Protein AF-A0AAX3SXX1-F1 (afdb_monomer)

Radius of gyration: 30.29 Å; Cα contacts (8 Å, |Δi|>4): 623; chains: 1; bounding box: 73×43×132 Å

Nearest PDB structures (foldseek):
  8ekl-assembly1_G  TM=8.517E-01  e=5.344E-23  Clostridioides difficile R20291
  8ekk-assembly1_G  TM=8.292E-01  e=5.055E-23  Clostridioides difficile R20291
  7vnn-assembly1_D  TM=7.933E-01  e=1.194E-23  Clostridioides difficile
  7vnj-assembly1_A  TM=8.139E-01  e=7.053E-23  Clostridioides difficile
  6uwr-assembly1_A  TM=7.530E-01  e=1.862E-23  Clostridioides difficile

Structure (mmCIF, N/CA/C/O backbone):
data_AF-A0AAX3SXX1-F1
#
_entry.id   AF-A0AAX3SXX1-F1
#
loop_
_atom_site.group_PDB
_atom_site.id
_atom_site.type_symbol
_atom_site.label_atom_id
_atom_site.label_alt_id
_atom_site.label_comp_id
_atom_site.label_asym_id
_atom_site.label_entity_id
_atom_site.label_seq_id
_atom_site.pdbx_PDB_ins_code
_atom_site.Cartn_x
_atom_site.Cartn_y
_atom_site.Cartn_z
_atom_site.occupancy
_atom_site.B_iso_or_equiv
_atom_site.auth_seq_id
_atom_site.auth_comp_id
_atom_site.auth_asym_id
_atom_site.auth_atom_id
_atom_site.pdbx_PDB_model_num
ATOM 1 N N . MET A 1 1 ? 33.563 20.826 -82.756 1.00 42.47 1 MET A N 1
ATOM 2 C CA . MET A 1 1 ? 34.102 20.352 -81.467 1.00 42.47 1 MET A CA 1
ATOM 3 C C . MET A 1 1 ? 33.404 21.171 -80.395 1.00 42.47 1 MET A C 1
ATOM 5 O O . MET A 1 1 ? 33.895 22.219 -80.030 1.00 42.47 1 MET A O 1
ATOM 9 N N . GLU A 1 2 ? 32.207 20.763 -79.986 1.00 36.72 2 GLU A N 1
ATOM 10 C CA . GLU A 1 2 ? 31.463 21.403 -78.895 1.00 36.72 2 GLU A CA 1
ATOM 11 C C . GLU A 1 2 ? 30.544 20.326 -78.320 1.00 36.72 2 GLU A C 1
ATOM 13 O O . GLU A 1 2 ? 29.788 19.683 -79.048 1.00 36.72 2 GLU A O 1
ATOM 18 N N . LYS A 1 3 ? 30.764 20.001 -77.045 1.00 37.31 3 LYS A N 1
ATOM 19 C CA . LYS A 1 3 ? 30.126 18.890 -76.340 1.00 37.31 3 LYS A CA 1
ATOM 20 C C . LYS A 1 3 ? 28.789 19.352 -75.766 1.00 37.31 3 LYS A C 1
ATOM 22 O O . LYS A 1 3 ? 28.730 20.374 -75.093 1.00 37.31 3 LYS A O 1
ATOM 27 N N . ASN A 1 4 ? 27.766 18.530 -75.991 1.00 35.72 4 ASN A N 1
ATOM 28 C CA . ASN A 1 4 ? 26.483 18.542 -75.296 1.00 35.72 4 ASN A CA 1
ATOM 29 C C . ASN A 1 4 ? 26.675 18.526 -73.773 1.00 35.72 4 ASN A C 1
ATOM 31 O O . ASN A 1 4 ? 27.286 17.596 -73.243 1.00 35.72 4 ASN A O 1
ATOM 35 N N . THR A 1 5 ? 26.077 19.495 -73.082 1.00 37.78 5 THR A N 1
ATOM 36 C CA . THR A 1 5 ? 25.858 19.439 -71.633 1.00 37.78 5 THR A CA 1
ATOM 37 C C . THR A 1 5 ? 24.394 19.099 -71.394 1.00 37.78 5 THR A C 1
ATOM 39 O O . THR A 1 5 ? 23.504 19.934 -71.528 1.00 37.78 5 THR A O 1
ATOM 42 N N . GLU A 1 6 ? 24.152 17.831 -71.087 1.00 36.00 6 GLU A N 1
ATOM 43 C CA . GLU A 1 6 ? 22.859 17.290 -70.692 1.00 36.00 6 GLU A CA 1
ATOM 44 C C . GLU A 1 6 ? 22.601 17.667 -69.223 1.00 36.00 6 GLU A C 1
ATOM 46 O O . GLU A 1 6 ? 23.335 17.258 -68.320 1.00 36.00 6 GLU A O 1
ATOM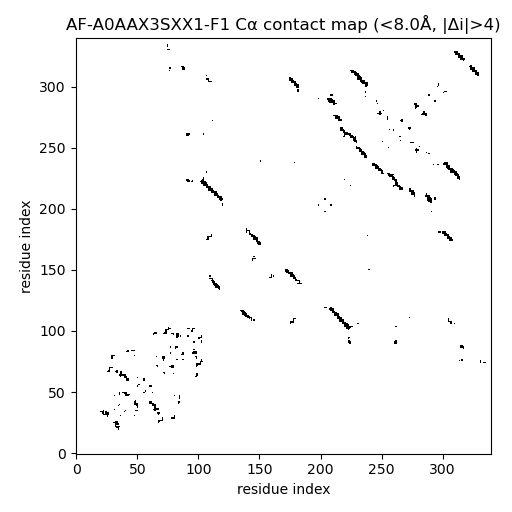 51 N N . ILE A 1 7 ? 21.582 18.493 -68.976 1.00 39.66 7 ILE A N 1
ATOM 52 C CA . ILE A 1 7 ? 21.145 18.864 -67.626 1.00 39.66 7 ILE A CA 1
ATOM 53 C C . ILE A 1 7 ? 20.465 17.637 -67.011 1.00 39.66 7 ILE A C 1
ATOM 55 O O . ILE A 1 7 ? 19.300 17.345 -67.285 1.00 39.66 7 ILE A O 1
ATOM 59 N N . LYS A 1 8 ? 21.195 16.895 -66.172 1.00 39.28 8 LYS A N 1
ATOM 60 C CA . LYS A 1 8 ? 20.603 15.860 -65.322 1.00 39.28 8 LYS A CA 1
ATOM 61 C C . LYS A 1 8 ? 19.784 16.528 -64.225 1.00 39.28 8 LYS A C 1
ATOM 63 O O . LYS A 1 8 ? 20.320 17.073 -63.265 1.00 39.28 8 LYS A O 1
ATOM 68 N N . ASN A 1 9 ? 18.471 16.446 -64.388 1.00 34.06 9 ASN A N 1
ATOM 69 C CA . ASN A 1 9 ? 17.474 16.749 -63.375 1.00 34.06 9 ASN A CA 1
ATOM 70 C C . ASN A 1 9 ? 17.637 15.748 -62.215 1.00 34.06 9 ASN A C 1
ATOM 72 O O . ASN A 1 9 ? 17.127 14.626 -62.267 1.00 34.06 9 ASN A O 1
ATOM 76 N N . ILE A 1 10 ? 18.397 16.123 -61.186 1.00 38.38 10 ILE A N 1
ATOM 77 C CA . ILE A 1 10 ? 18.458 15.368 -59.934 1.00 38.38 10 ILE A CA 1
ATOM 78 C C . ILE A 1 10 ? 17.148 15.658 -59.206 1.00 38.38 10 ILE A C 1
ATOM 80 O O . ILE A 1 10 ? 16.987 16.695 -58.567 1.00 38.38 10 ILE A O 1
ATOM 84 N N . LYS A 1 11 ? 16.187 14.736 -59.323 1.00 35.53 11 LYS A N 1
ATOM 85 C CA . LYS A 1 11 ? 15.096 14.633 -58.356 1.00 35.53 11 LYS A CA 1
ATOM 86 C C . LYS A 1 11 ? 15.745 14.435 -56.988 1.00 35.53 11 LYS A C 1
ATOM 88 O O . LYS A 1 11 ? 16.258 13.353 -56.712 1.00 35.53 11 LYS A O 1
ATOM 93 N N . GLN A 1 12 ? 15.729 15.475 -56.157 1.00 36.06 12 GLN A N 1
ATOM 94 C CA . GLN A 1 12 ? 15.860 15.328 -54.714 1.00 36.06 12 GLN A CA 1
ATOM 95 C C . GLN A 1 12 ? 14.760 14.364 -54.273 1.00 36.06 12 GLN A C 1
ATOM 97 O O . GLN A 1 12 ? 13.577 14.700 -54.216 1.00 36.06 12 GLN A O 1
ATOM 102 N N . GLN A 1 13 ? 15.161 13.119 -54.048 1.00 34.38 13 GLN A N 1
ATOM 103 C CA . GLN A 1 13 ? 14.400 12.164 -53.274 1.00 34.38 13 GLN A CA 1
ATOM 104 C C . GLN A 1 13 ? 14.382 12.736 -51.857 1.00 34.38 13 GLN A C 1
ATOM 106 O O . GLN A 1 13 ? 15.367 12.654 -51.133 1.00 34.38 13 GLN A O 1
ATOM 111 N N . SER A 1 14 ? 13.291 13.416 -51.516 1.00 42.38 14 SER A N 1
ATOM 112 C CA . SER A 1 14 ? 12.981 13.784 -50.141 1.00 42.38 14 SER A CA 1
ATOM 113 C C . SER A 1 14 ? 12.798 12.476 -49.370 1.00 42.38 14 SER A C 1
ATOM 115 O O . SER A 1 14 ? 11.760 11.822 -49.474 1.00 42.38 14 SER A O 1
ATOM 117 N N . SER A 1 15 ? 13.863 12.028 -48.704 1.00 34.09 15 SER A N 1
ATOM 118 C CA . SER A 1 15 ? 13.799 10.974 -47.701 1.00 34.09 15 SER A CA 1
ATOM 119 C C . SER A 1 15 ? 13.320 11.607 -46.405 1.00 34.09 15 SER A C 1
ATOM 121 O O . SER A 1 15 ? 13.996 12.434 -45.802 1.00 34.09 15 SER A O 1
ATOM 123 N N . CYS A 1 16 ? 12.106 11.250 -46.023 1.00 34.47 16 CYS A N 1
ATOM 124 C CA . CYS A 1 16 ? 11.498 11.623 -44.764 1.00 34.47 16 CYS A CA 1
ATOM 125 C C . CYS A 1 16 ? 12.270 11.007 -43.576 1.00 34.47 16 CYS A C 1
ATOM 127 O O . CYS A 1 16 ? 12.619 9.829 -43.646 1.00 34.47 16 CYS A O 1
ATOM 129 N N . LEU A 1 17 ? 12.377 11.785 -42.485 1.00 39.34 17 LEU A N 1
ATOM 130 C CA . LEU A 1 17 ? 12.739 11.418 -41.098 1.00 39.34 17 LEU A CA 1
ATOM 131 C C . LEU A 1 17 ? 14.236 11.281 -40.752 1.00 39.34 17 LEU A C 1
ATOM 133 O O . LEU A 1 17 ? 14.666 10.219 -40.316 1.00 39.34 17 LEU A O 1
ATOM 137 N N . ASP A 1 18 ? 14.981 12.387 -40.814 1.00 39.75 18 ASP A N 1
ATOM 138 C CA . ASP A 1 18 ? 16.100 12.608 -39.887 1.00 39.75 18 ASP A CA 1
ATOM 139 C C . ASP A 1 18 ? 15.551 13.413 -38.699 1.00 39.75 18 ASP A C 1
ATOM 141 O O . ASP A 1 18 ? 15.338 14.622 -38.793 1.00 39.75 18 ASP A O 1
ATOM 145 N N . ASN A 1 19 ? 15.224 12.726 -37.601 1.00 49.31 19 ASN A N 1
ATOM 146 C CA . ASN A 1 19 ? 15.025 13.391 -36.316 1.00 49.31 19 ASN A CA 1
ATOM 147 C C . ASN A 1 19 ? 16.413 13.820 -35.832 1.00 49.31 19 ASN A C 1
ATOM 149 O O . ASN A 1 19 ? 17.174 12.989 -35.348 1.00 49.31 19 ASN A O 1
ATOM 153 N N . ASP A 1 20 ? 16.727 15.101 -36.005 1.00 54.12 20 ASP A N 1
ATOM 154 C CA . ASP A 1 20 ? 17.929 15.775 -35.503 1.00 54.12 20 ASP A CA 1
ATOM 155 C C . ASP A 1 20 ? 17.858 15.897 -33.972 1.00 54.12 20 ASP A C 1
ATOM 157 O O . ASP A 1 20 ? 17.638 16.967 -33.410 1.00 54.12 20 ASP A O 1
ATOM 161 N N . CYS A 1 21 ? 17.901 14.758 -33.289 1.00 64.00 21 CYS A N 1
ATOM 162 C CA . CYS A 1 21 ? 17.998 14.692 -31.845 1.00 64.00 21 CYS A CA 1
ATOM 163 C C . CYS A 1 21 ? 19.314 13.979 -31.509 1.00 64.00 21 CYS A C 1
ATOM 165 O O . CYS A 1 21 ? 19.693 12.999 -32.158 1.00 64.00 21 CYS A O 1
ATOM 167 N N . ASP A 1 22 ? 20.046 14.505 -30.531 1.00 75.06 22 ASP A N 1
ATOM 168 C CA . ASP A 1 22 ? 21.333 13.946 -30.136 1.00 75.06 22 ASP A CA 1
ATOM 169 C C . ASP A 1 22 ? 21.127 12.619 -29.392 1.00 75.06 22 ASP A C 1
ATOM 171 O O . ASP A 1 22 ? 20.673 12.590 -28.253 1.00 75.06 22 ASP A O 1
ATOM 175 N N . HIS A 1 23 ? 21.467 11.509 -30.049 1.00 76.12 23 HIS A N 1
ATOM 176 C CA . HIS A 1 23 ? 21.361 10.159 -29.491 1.00 76.12 23 HIS A CA 1
ATOM 177 C C . HIS A 1 23 ? 22.334 9.874 -28.335 1.00 76.12 23 HIS A C 1
ATOM 179 O O . HIS A 1 23 ? 22.280 8.780 -27.770 1.00 76.12 23 HIS A O 1
ATOM 185 N N . ALA A 1 24 ? 23.253 10.794 -28.034 1.00 81.06 24 ALA A N 1
ATOM 186 C CA . ALA A 1 24 ? 24.174 10.691 -26.908 1.00 81.06 24 ALA A CA 1
ATOM 187 C C . ALA A 1 24 ? 23.759 11.553 -25.707 1.00 81.06 24 ALA A C 1
ATOM 189 O O . ALA A 1 24 ? 24.355 11.397 -24.643 1.00 81.06 24 ALA A O 1
ATOM 190 N N . LEU A 1 25 ? 22.783 12.453 -25.872 1.00 91.44 25 LEU A N 1
ATOM 191 C CA . LEU A 1 25 ? 22.280 13.269 -24.775 1.00 91.44 25 LEU A CA 1
ATOM 192 C C . LEU A 1 25 ? 21.301 12.447 -23.928 1.00 91.44 25 LEU A C 1
ATOM 194 O O . LEU A 1 25 ? 20.385 11.830 -24.477 1.00 91.44 25 LEU A O 1
ATOM 198 N N . ASP A 1 26 ? 21.555 12.448 -22.625 1.00 92.94 26 ASP A N 1
ATOM 199 C CA . ASP A 1 26 ? 20.768 11.871 -21.534 1.00 92.94 26 ASP A CA 1
ATOM 200 C C . ASP A 1 26 ? 20.738 12.968 -20.457 1.00 92.94 26 ASP A C 1
ATOM 202 O O . ASP A 1 26 ? 21.764 13.281 -19.848 1.00 92.94 26 ASP A O 1
ATOM 206 N N . SER A 1 27 ? 19.627 13.700 -20.384 1.00 93.69 27 SER A N 1
ATOM 207 C CA . SER A 1 27 ? 19.510 14.932 -19.598 1.00 93.69 27 SER A CA 1
ATOM 208 C C . SER A 1 27 ? 19.203 14.678 -18.118 1.00 93.69 27 SER A C 1
ATOM 210 O O . SER A 1 27 ? 19.409 15.583 -17.303 1.00 93.69 27 SER A O 1
ATOM 212 N N . ASP A 1 28 ? 18.708 13.493 -17.761 1.00 90.88 28 ASP A N 1
ATOM 213 C CA . ASP A 1 28 ? 18.341 13.119 -16.393 1.00 90.88 28 ASP A CA 1
ATOM 214 C C . ASP A 1 28 ? 19.218 12.009 -15.781 1.00 90.88 28 ASP A C 1
ATOM 216 O O 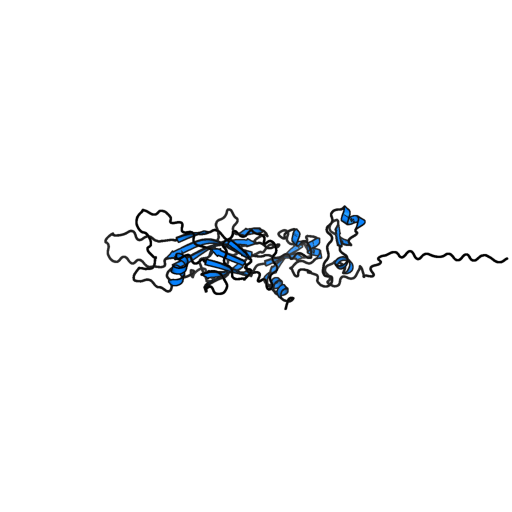. ASP A 1 28 ? 19.039 11.658 -14.606 1.00 90.88 28 ASP A O 1
ATOM 220 N N . ASP A 1 29 ? 20.232 11.565 -16.532 1.00 91.75 29 ASP A N 1
ATOM 221 C CA . ASP A 1 29 ? 21.257 10.591 -16.156 1.00 91.75 29 ASP A CA 1
ATOM 222 C C . ASP A 1 29 ? 20.659 9.231 -15.732 1.00 91.75 29 ASP A C 1
ATOM 224 O O . ASP A 1 29 ? 21.204 8.537 -14.861 1.00 91.75 29 ASP A O 1
ATOM 228 N N . ASP A 1 30 ? 19.526 8.831 -16.319 1.00 87.69 30 ASP A N 1
ATOM 229 C CA . ASP A 1 30 ? 18.873 7.551 -16.022 1.00 87.69 30 ASP A CA 1
ATOM 230 C C . ASP A 1 30 ? 19.426 6.371 -16.855 1.00 87.69 30 ASP A C 1
ATOM 232 O O . ASP A 1 30 ? 19.184 5.198 -16.535 1.00 87.69 30 ASP A O 1
ATOM 236 N N . GLY A 1 31 ? 20.252 6.666 -17.866 1.00 90.62 31 GLY A N 1
ATOM 237 C CA . GLY A 1 31 ? 20.867 5.700 -18.770 1.00 90.62 31 GLY A CA 1
ATOM 238 C C . GLY A 1 31 ? 20.102 5.484 -20.079 1.00 90.62 31 GLY A C 1
ATOM 239 O O . GLY A 1 31 ? 20.429 4.542 -20.818 1.00 90.62 31 GLY A O 1
ATOM 240 N N . ILE A 1 32 ? 19.100 6.312 -20.377 1.00 93.81 32 ILE A N 1
ATOM 241 C CA . ILE A 1 32 ? 18.331 6.323 -21.619 1.00 93.81 32 ILE A CA 1
ATOM 242 C C . ILE A 1 32 ? 18.503 7.693 -22.284 1.00 93.81 32 ILE A C 1
ATOM 244 O O . ILE A 1 32 ? 18.358 8.732 -21.672 1.00 93.81 32 ILE A O 1
ATOM 248 N N . SER A 1 33 ? 18.819 7.717 -23.582 1.00 95.06 33 SER A N 1
ATOM 249 C CA . SER A 1 33 ? 18.938 9.000 -24.287 1.00 95.06 33 SER A CA 1
ATOM 250 C C . SER A 1 33 ? 17.577 9.690 -24.442 1.00 95.06 33 SER A C 1
ATOM 252 O O . SER A 1 33 ? 16.614 9.036 -24.854 1.00 95.06 33 SER A O 1
ATOM 254 N N . ASP A 1 34 ? 17.539 11.021 -24.316 1.00 94.75 34 ASP A N 1
ATOM 255 C CA . ASP A 1 34 ? 16.344 11.862 -24.490 1.00 94.75 34 ASP A CA 1
ATOM 256 C C . ASP A 1 34 ? 15.574 11.515 -25.778 1.00 94.75 34 ASP A C 1
ATOM 258 O O . ASP A 1 34 ? 14.343 11.409 -25.835 1.00 94.75 34 ASP A O 1
ATOM 262 N N . CYS A 1 35 ? 16.321 11.290 -26.864 1.00 93.25 35 CYS A N 1
ATOM 263 C CA . CYS A 1 35 ? 15.787 10.872 -28.154 1.00 93.25 35 CYS A CA 1
ATOM 264 C C . CYS A 1 35 ? 14.931 9.614 -28.067 1.00 93.25 35 CYS A C 1
ATOM 266 O O . CYS A 1 35 ? 13.918 9.484 -28.763 1.00 93.25 35 CYS A O 1
ATOM 268 N N . TRP A 1 36 ? 15.416 8.634 -27.316 1.00 95.50 36 TRP A N 1
ATOM 269 C CA . TRP A 1 36 ? 14.805 7.327 -27.187 1.00 95.50 36 TRP A CA 1
ATOM 270 C C . TRP A 1 36 ? 13.550 7.440 -26.344 1.00 95.50 36 TRP A C 1
ATOM 272 O O . TRP A 1 36 ? 12.533 6.878 -26.730 1.00 95.50 36 TRP A O 1
ATOM 282 N N . GLU A 1 37 ? 13.562 8.231 -25.285 1.00 95.50 37 GLU A N 1
ATOM 283 C CA . GLU A 1 37 ? 12.400 8.433 -24.422 1.00 95.50 37 GLU A CA 1
ATOM 284 C C . GLU A 1 37 ? 11.254 9.150 -25.138 1.00 95.50 37 GLU A C 1
ATOM 286 O O . GLU A 1 37 ? 10.104 8.697 -25.101 1.00 95.50 37 GLU A O 1
ATOM 291 N N . ILE A 1 38 ? 11.576 10.182 -25.926 1.00 94.19 38 ILE A N 1
ATOM 292 C CA . ILE A 1 38 ? 10.601 10.940 -26.722 1.00 94.19 38 ILE A CA 1
ATOM 293 C C . ILE A 1 38 ? 10.023 10.089 -27.867 1.00 94.19 38 ILE A C 1
ATOM 295 O O . ILE A 1 38 ? 8.799 10.018 -28.078 1.00 94.19 38 ILE A O 1
ATOM 299 N N . ASN A 1 39 ? 10.889 9.450 -28.662 1.00 93.75 39 ASN A N 1
ATOM 300 C CA . ASN A 1 39 ? 10.484 8.747 -29.889 1.00 93.75 39 ASN A CA 1
ATOM 301 C C . ASN A 1 39 ? 10.022 7.306 -29.626 1.00 93.75 39 ASN A C 1
ATOM 303 O O . ASN A 1 39 ? 9.179 6.754 -30.353 1.00 93.75 39 ASN A O 1
ATOM 307 N N . GLY A 1 40 ? 10.518 6.743 -28.536 1.00 95.50 40 GLY A N 1
ATOM 308 C CA . GLY A 1 40 ? 10.238 5.448 -27.956 1.00 95.50 40 GLY A CA 1
ATOM 309 C C . GLY A 1 40 ? 11.387 4.451 -28.084 1.00 95.50 40 GLY A C 1
ATOM 310 O O . GLY A 1 40 ? 12.162 4.458 -29.044 1.00 95.50 40 GLY A O 1
ATOM 311 N N . TYR A 1 41 ? 11.426 3.537 -27.125 1.00 96.19 41 TYR A N 1
ATOM 312 C CA . TYR A 1 41 ? 12.455 2.512 -26.970 1.00 96.19 41 TYR A CA 1
ATOM 313 C C . TYR A 1 41 ? 11.847 1.177 -26.545 1.00 96.19 41 TYR A C 1
ATOM 315 O O . TYR A 1 41 ? 10.633 1.047 -26.369 1.00 96.19 41 TYR A O 1
ATOM 323 N N . THR A 1 42 ? 12.681 0.149 -26.440 1.00 96.69 42 THR A N 1
ATOM 324 C CA . THR A 1 42 ? 12.298 -1.155 -25.897 1.00 96.69 42 THR A CA 1
ATOM 325 C C . THR A 1 42 ? 13.493 -1.854 -25.263 1.00 96.69 42 THR A C 1
ATOM 327 O O . THR A 1 42 ? 14.612 -1.348 -25.307 1.00 96.69 42 THR A O 1
ATOM 330 N N . VAL A 1 43 ? 13.254 -3.028 -24.682 1.00 95.31 43 VAL A N 1
ATOM 331 C CA . VAL A 1 43 ? 14.297 -3.881 -24.114 1.00 95.31 43 VAL A CA 1
ATOM 332 C C . VAL A 1 43 ? 14.448 -5.134 -24.963 1.00 95.31 43 VAL A C 1
ATOM 334 O O . VAL A 1 43 ? 13.521 -5.930 -25.110 1.00 95.31 43 VAL A O 1
ATOM 337 N N . GLU A 1 44 ? 15.646 -5.337 -25.502 1.00 93.44 44 GLU A N 1
ATOM 338 C CA . GLU A 1 44 ? 16.019 -6.517 -26.273 1.00 93.44 44 GLU A CA 1
ATOM 339 C C . GLU A 1 44 ? 17.240 -7.179 -25.631 1.00 93.44 44 GLU A C 1
ATOM 341 O O . GLU A 1 44 ? 18.282 -6.555 -25.461 1.00 93.44 44 GLU A O 1
ATOM 346 N N . LYS A 1 45 ? 17.125 -8.468 -25.275 1.00 90.06 45 LYS A N 1
ATOM 347 C CA . LYS A 1 45 ? 18.215 -9.251 -24.653 1.00 90.06 45 LYS A CA 1
ATOM 348 C C . LYS A 1 45 ? 18.815 -8.581 -23.400 1.00 90.06 45 LYS A C 1
ATOM 350 O O . LYS A 1 45 ? 20.006 -8.716 -23.140 1.00 90.06 45 LYS A O 1
ATOM 355 N N . GLY A 1 46 ? 17.981 -7.879 -22.629 1.00 89.19 46 GLY A N 1
ATOM 356 C CA . GLY A 1 46 ? 18.395 -7.176 -21.410 1.00 89.19 46 GLY A CA 1
ATOM 357 C C . GLY A 1 46 ? 19.106 -5.842 -21.651 1.00 89.19 46 GLY A C 1
ATOM 358 O O . GLY A 1 46 ? 19.714 -5.319 -20.723 1.00 89.19 46 GLY A O 1
ATOM 359 N N . LEU A 1 47 ? 19.047 -5.302 -22.872 1.00 92.81 47 LEU A N 1
ATOM 360 C CA . LEU A 1 47 ? 19.601 -3.999 -23.231 1.00 92.81 47 LEU A CA 1
ATOM 361 C C . LEU A 1 47 ? 18.494 -3.071 -23.722 1.00 92.81 47 LEU A C 1
ATOM 363 O O . LEU A 1 47 ? 17.599 -3.501 -24.454 1.00 92.81 47 LEU A O 1
ATOM 367 N N . ILE A 1 48 ? 18.582 -1.802 -23.337 1.00 94.88 48 ILE A N 1
ATOM 368 C CA . ILE A 1 48 ? 17.699 -0.748 -23.831 1.00 94.88 48 ILE A CA 1
ATOM 369 C C . ILE A 1 48 ? 18.153 -0.380 -25.244 1.00 94.88 48 ILE A C 1
ATOM 371 O O . ILE A 1 48 ? 19.335 -0.133 -25.485 1.00 94.88 48 ILE A O 1
ATOM 375 N N . VAL A 1 49 ? 17.219 -0.407 -26.192 1.00 94.56 49 VAL A N 1
ATOM 376 C CA . VAL A 1 49 ? 17.472 -0.117 -27.607 1.00 94.56 49 VAL A CA 1
ATOM 377 C C . VAL A 1 49 ? 16.378 0.791 -28.170 1.00 94.56 49 VAL A C 1
ATOM 379 O O . VAL A 1 49 ? 15.221 0.703 -27.740 1.00 94.56 49 VAL A O 1
ATOM 382 N N . PRO A 1 50 ? 16.691 1.639 -29.166 1.00 95.19 50 PRO A N 1
ATOM 383 C CA . PRO A 1 50 ? 15.692 2.488 -29.796 1.00 95.19 50 PRO A CA 1
ATOM 384 C C . PRO A 1 50 ? 14.628 1.651 -30.511 1.00 95.19 50 PRO A C 1
ATOM 386 O O . PRO A 1 50 ? 14.893 0.582 -31.075 1.00 95.19 50 PRO A O 1
ATOM 389 N N . TRP A 1 51 ? 13.398 2.156 -30.519 1.00 95.06 51 TRP A N 1
ATOM 390 C CA . TRP A 1 51 ? 12.285 1.463 -31.146 1.00 95.06 51 TRP A CA 1
ATOM 391 C C . TRP A 1 51 ? 12.368 1.506 -32.679 1.00 95.06 51 TRP A C 1
ATOM 393 O O . TRP A 1 51 ? 12.085 2.518 -33.314 1.00 95.06 51 TRP A O 1
ATOM 403 N N . ASP A 1 52 ? 12.664 0.360 -33.285 1.00 93.75 52 ASP A N 1
ATOM 404 C CA . ASP A 1 52 ? 12.474 0.105 -34.721 1.00 93.75 52 ASP A CA 1
ATOM 405 C C . ASP A 1 52 ? 11.131 -0.593 -35.007 1.00 93.75 52 ASP A C 1
ATOM 407 O O . ASP A 1 52 ? 10.919 -1.751 -34.639 1.00 93.75 52 ASP A O 1
ATOM 411 N N . ASP A 1 53 ? 10.244 0.092 -35.729 1.00 91.81 53 ASP A N 1
ATOM 412 C CA . ASP A 1 53 ? 8.934 -0.407 -36.154 1.00 91.81 53 ASP A CA 1
ATOM 413 C C . ASP A 1 53 ? 8.992 -1.705 -36.975 1.00 91.81 53 ASP A C 1
ATOM 415 O O . ASP A 1 53 ? 8.098 -2.542 -36.853 1.00 91.81 53 ASP A O 1
ATOM 419 N N . LYS A 1 54 ? 10.010 -1.894 -37.821 1.00 89.31 54 LYS A N 1
ATOM 420 C CA . LYS A 1 54 ? 10.107 -3.070 -38.704 1.00 89.31 54 LYS A CA 1
ATOM 421 C C . LYS A 1 54 ? 10.499 -4.322 -37.926 1.00 89.31 54 LYS A C 1
ATOM 423 O O . LYS A 1 54 ? 10.030 -5.419 -38.234 1.00 89.31 54 LYS A O 1
ATOM 428 N N . LYS A 1 55 ? 11.348 -4.146 -36.915 1.00 89.88 55 LYS A N 1
ATOM 429 C CA . LYS A 1 55 ? 11.914 -5.223 -36.099 1.00 89.88 55 LYS A CA 1
ATOM 430 C C . LYS A 1 55 ? 11.058 -5.552 -34.877 1.00 89.88 55 LYS A C 1
ATOM 432 O O . LYS A 1 55 ? 10.812 -6.721 -34.594 1.00 89.88 55 LYS A O 1
ATOM 437 N N . HIS A 1 56 ? 10.604 -4.539 -34.145 1.00 93.38 56 HIS A N 1
ATOM 438 C CA . HIS A 1 56 ? 10.048 -4.738 -32.806 1.00 93.38 56 HIS A CA 1
ATOM 439 C C . HIS A 1 56 ? 8.527 -4.937 -32.806 1.00 93.38 56 HIS A C 1
ATOM 441 O O . HIS A 1 56 ? 8.021 -5.722 -32.001 1.00 93.38 56 HIS A O 1
ATOM 447 N N . LYS A 1 57 ? 7.787 -4.346 -33.761 1.00 88.12 57 LYS A N 1
ATOM 448 C CA . LYS A 1 57 ? 6.336 -4.604 -33.897 1.00 88.12 57 LYS A CA 1
ATOM 449 C C . LYS A 1 57 ? 6.033 -6.075 -34.182 1.00 88.12 57 LYS A C 1
ATOM 451 O O . LYS A 1 57 ? 5.055 -6.614 -33.676 1.00 88.12 57 LYS A O 1
ATOM 456 N N . THR A 1 58 ? 6.865 -6.731 -34.986 1.00 83.75 58 THR A N 1
ATOM 457 C CA . THR A 1 58 ? 6.690 -8.142 -35.366 1.00 83.75 58 THR A CA 1
ATOM 458 C C . THR A 1 58 ? 7.092 -9.105 -34.243 1.00 83.75 58 THR A C 1
ATOM 460 O O . THR A 1 58 ? 6.528 -10.193 -34.145 1.00 83.75 58 THR A O 1
ATOM 463 N N . GLY A 1 59 ? 8.009 -8.693 -33.360 1.00 77.56 59 GLY A N 1
ATOM 464 C CA . GLY A 1 59 ? 8.548 -9.505 -32.264 1.00 77.56 59 GLY A CA 1
ATOM 465 C C . GLY A 1 59 ? 7.769 -9.481 -30.942 1.00 77.56 59 GLY A C 1
ATOM 466 O O . GLY A 1 59 ? 8.240 -10.078 -29.981 1.00 77.56 59 GLY A O 1
ATOM 467 N N . LYS A 1 60 ? 6.598 -8.824 -30.870 1.00 83.50 60 LYS A N 1
ATOM 468 C CA . LYS A 1 60 ? 5.812 -8.612 -29.628 1.00 83.50 60 LYS A CA 1
ATOM 469 C C . LYS A 1 60 ? 6.569 -7.859 -28.521 1.00 83.50 60 LYS A C 1
ATOM 471 O O . LYS A 1 60 ? 6.348 -8.104 -27.338 1.00 83.50 60 LYS A O 1
ATOM 476 N N . PHE A 1 61 ? 7.449 -6.940 -28.901 1.00 92.50 61 PHE A N 1
ATOM 477 C CA . PHE A 1 61 ? 8.079 -6.027 -27.954 1.00 92.50 61 PHE A CA 1
ATOM 478 C C . PHE A 1 61 ? 7.094 -4.940 -27.513 1.00 92.50 61 PHE A C 1
ATOM 480 O O . PHE A 1 61 ? 6.193 -4.562 -28.266 1.00 92.50 61 PHE A O 1
ATOM 487 N N . ILE A 1 62 ? 7.295 -4.412 -26.308 1.00 92.88 62 ILE A N 1
ATOM 488 C CA . ILE A 1 62 ? 6.546 -3.261 -25.801 1.00 92.88 62 ILE A CA 1
ATOM 489 C C . ILE A 1 62 ? 7.338 -2.000 -26.141 1.00 92.88 62 ILE A C 1
ATOM 491 O O . ILE A 1 62 ? 8.547 -1.946 -25.908 1.00 92.88 62 ILE A O 1
ATOM 495 N N . LYS A 1 63 ? 6.662 -1.009 -26.726 1.00 95.69 63 LYS A N 1
ATOM 496 C CA . LYS A 1 63 ? 7.236 0.313 -26.974 1.00 95.69 63 LYS A CA 1
ATOM 497 C C . LYS A 1 63 ? 7.039 1.175 -25.734 1.00 95.69 63 LYS A C 1
ATOM 499 O O . LYS A 1 63 ? 5.897 1.471 -25.391 1.00 95.69 63 LYS A O 1
ATOM 504 N N . TYR A 1 64 ? 8.133 1.605 -25.125 1.00 96.75 64 TYR A N 1
ATOM 505 C CA . TYR A 1 64 ? 8.129 2.511 -23.984 1.00 96.75 64 TYR A CA 1
ATOM 506 C C . TYR A 1 64 ? 8.379 3.950 -24.419 1.00 96.75 64 TYR A C 1
ATOM 508 O O . TYR A 1 64 ? 8.936 4.196 -25.492 1.00 96.75 64 TYR A O 1
ATOM 516 N N . LYS A 1 65 ? 7.926 4.875 -23.576 1.00 96.62 65 LYS A N 1
ATOM 517 C CA . LYS A 1 65 ? 8.239 6.304 -23.579 1.00 96.62 65 LYS A CA 1
ATOM 518 C C . LYS A 1 65 ? 8.287 6.771 -22.124 1.00 96.62 65 LYS A C 1
ATOM 520 O O . LYS A 1 65 ? 7.496 6.265 -21.322 1.00 96.62 65 LYS A O 1
ATOM 525 N N . SER A 1 66 ? 9.157 7.724 -21.840 1.00 96.06 66 SER A N 1
ATOM 526 C CA . SER A 1 66 ? 9.390 8.331 -20.524 1.00 96.06 66 SER A CA 1
ATOM 527 C C . SER A 1 66 ? 9.677 9.831 -20.690 1.00 96.06 66 SER A C 1
ATOM 529 O O . SER A 1 66 ? 9.640 10.344 -21.816 1.00 96.06 66 SER A O 1
ATOM 531 N N . ASP A 1 67 ? 9.808 10.541 -19.574 1.00 95.06 67 ASP A N 1
ATOM 532 C CA . ASP A 1 67 ? 10.128 11.964 -19.506 1.00 95.06 67 ASP A CA 1
ATOM 533 C C . ASP A 1 67 ? 11.652 12.167 -19.516 1.00 95.06 67 ASP A C 1
ATOM 535 O O . ASP A 1 67 ? 12.278 11.828 -18.523 1.00 95.06 67 ASP A O 1
ATOM 539 N N . PRO A 1 68 ? 12.233 12.791 -20.558 1.00 95.06 68 PRO A N 1
ATOM 540 C CA . PRO A 1 68 ? 13.686 12.922 -20.701 1.00 95.06 68 PRO A CA 1
ATOM 541 C C . PRO A 1 68 ? 14.364 13.871 -19.714 1.00 95.06 68 PRO A C 1
ATOM 543 O O . PRO A 1 68 ? 15.564 14.114 -19.789 1.00 95.06 68 PRO A O 1
ATOM 546 N N . TYR A 1 69 ? 13.591 14.511 -18.842 1.00 95.00 69 TYR A N 1
ATOM 547 C CA . TYR A 1 69 ? 14.109 15.437 -17.841 1.00 95.00 69 TYR A CA 1
ATOM 548 C C . TYR A 1 69 ? 13.865 14.944 -16.417 1.00 95.00 69 TYR A C 1
ATOM 550 O O . TYR A 1 69 ? 14.044 15.711 -15.463 1.00 95.00 69 TYR A O 1
ATOM 558 N N . ASN A 1 70 ? 13.415 13.701 -16.256 1.00 93.44 70 ASN A N 1
ATOM 559 C CA . ASN A 1 70 ? 13.089 13.143 -14.964 1.00 93.44 70 ASN A CA 1
ATOM 560 C C . ASN A 1 70 ? 13.329 11.636 -14.938 1.00 93.44 70 ASN A C 1
ATOM 562 O O . ASN A 1 70 ? 12.450 10.854 -15.293 1.00 93.44 70 ASN A O 1
ATOM 566 N N . ASN A 1 71 ? 14.439 11.269 -14.299 1.00 93.38 71 ASN A N 1
ATOM 567 C CA . ASN A 1 71 ? 14.883 9.889 -14.160 1.00 93.38 71 ASN A CA 1
ATOM 568 C C . ASN A 1 71 ? 13.871 8.949 -13.491 1.00 93.38 71 ASN A C 1
ATOM 570 O O . ASN A 1 71 ? 14.059 7.738 -13.518 1.00 93.38 71 ASN A O 1
ATOM 574 N N . HIS A 1 72 ? 12.827 9.482 -12.849 1.00 94.19 72 HIS A N 1
ATOM 575 C CA . HIS A 1 72 ? 11.670 8.725 -12.388 1.00 94.19 72 HIS A CA 1
ATOM 576 C C . HIS A 1 72 ? 10.402 9.356 -12.977 1.00 94.19 72 HIS A C 1
ATOM 578 O O . HIS A 1 72 ? 9.729 10.137 -12.290 1.00 94.19 72 HIS A O 1
ATOM 584 N N . THR A 1 73 ? 10.018 9.009 -14.211 1.00 93.25 73 THR A N 1
ATOM 585 C CA . THR A 1 73 ? 8.839 9.601 -14.879 1.00 93.25 73 THR A CA 1
ATOM 586 C C . THR A 1 73 ? 7.583 9.588 -13.997 1.00 93.25 73 THR A C 1
ATOM 588 O O . THR A 1 73 ? 6.826 10.559 -13.940 1.00 93.25 73 THR A O 1
ATOM 591 N N . THR A 1 74 ? 7.348 8.503 -13.254 1.00 92.38 74 THR A N 1
ATOM 592 C CA . THR A 1 74 ? 6.203 8.365 -12.336 1.00 92.38 74 THR A CA 1
ATOM 593 C C . THR A 1 74 ? 6.472 8.812 -10.904 1.00 92.38 74 THR A C 1
ATOM 595 O O . THR A 1 74 ? 5.612 8.620 -10.047 1.00 92.38 74 THR A O 1
ATOM 598 N N . GLY A 1 75 ? 7.643 9.377 -10.606 1.00 90.94 75 GLY A N 1
ATOM 599 C CA . GLY A 1 75 ? 8.036 9.854 -9.275 1.00 90.94 75 GLY A CA 1
ATOM 600 C C . GLY A 1 75 ? 8.150 8.764 -8.202 1.00 90.94 75 GLY A C 1
ATOM 601 O O . GLY A 1 75 ? 8.374 9.073 -7.027 1.00 90.94 75 GLY A O 1
ATOM 602 N N . ASP A 1 76 ? 7.982 7.497 -8.586 1.00 93.75 76 ASP A N 1
ATOM 603 C CA . ASP A 1 76 ? 8.176 6.354 -7.707 1.00 93.75 76 ASP A CA 1
ATOM 604 C C . ASP A 1 76 ? 9.684 6.149 -7.412 1.00 93.75 76 ASP A C 1
ATOM 606 O O . ASP A 1 76 ? 10.519 6.953 -7.832 1.00 93.75 76 ASP A O 1
ATOM 610 N N . PRO A 1 77 ? 10.073 5.193 -6.555 1.00 93.19 77 PRO A N 1
ATOM 611 C CA . PRO A 1 77 ? 11.473 5.029 -6.175 1.00 93.19 77 PRO A CA 1
ATOM 612 C C . PRO A 1 77 ? 12.387 4.406 -7.232 1.00 93.19 77 PRO A C 1
ATOM 614 O O . PRO A 1 77 ? 13.567 4.262 -6.923 1.00 93.19 77 PRO A O 1
ATOM 617 N N . TYR A 1 78 ? 11.860 3.991 -8.386 1.00 94.12 78 TYR A N 1
ATOM 618 C CA . TYR A 1 78 ? 12.607 3.262 -9.407 1.00 94.12 78 TYR A CA 1
ATOM 619 C C . TYR A 1 78 ? 12.765 4.097 -10.675 1.00 94.12 78 TYR A C 1
ATOM 621 O O . TYR A 1 78 ? 11.793 4.703 -11.133 1.00 94.12 78 TYR A O 1
ATOM 629 N N . SER A 1 79 ? 13.966 4.113 -11.251 1.00 94.81 79 SER A N 1
ATOM 630 C CA . SER A 1 79 ? 14.191 4.850 -12.495 1.00 94.81 79 SER A CA 1
ATOM 631 C C . SER A 1 79 ? 13.496 4.195 -13.688 1.00 94.81 79 SER A C 1
ATOM 633 O O . SER A 1 79 ? 13.160 3.003 -13.652 1.00 94.81 79 SER A O 1
ATOM 635 N N . ASP A 1 80 ? 13.301 4.936 -14.777 1.00 95.62 80 ASP A N 1
ATOM 636 C CA . ASP A 1 80 ? 12.658 4.381 -15.969 1.00 95.62 80 ASP A CA 1
ATOM 637 C C . ASP A 1 80 ? 13.480 3.227 -16.560 1.00 95.62 80 ASP A C 1
ATOM 639 O O . ASP A 1 80 ? 12.926 2.156 -16.852 1.00 95.62 80 ASP A O 1
ATOM 643 N N . ALA A 1 81 ? 14.810 3.365 -16.590 1.00 95.19 81 ALA A N 1
ATOM 644 C CA . ALA A 1 81 ? 15.730 2.277 -16.913 1.00 95.19 81 ALA A CA 1
ATOM 645 C C . ALA A 1 81 ? 15.608 1.058 -15.976 1.00 95.19 81 ALA A C 1
ATOM 647 O O . ALA A 1 81 ? 15.572 -0.086 -16.447 1.00 95.19 81 ALA A O 1
ATOM 648 N N . GLU A 1 82 ? 15.532 1.257 -14.656 1.00 94.69 82 GLU A N 1
ATOM 649 C CA . GLU A 1 82 ? 15.387 0.160 -13.690 1.00 94.69 82 GLU A CA 1
ATOM 650 C C . GLU A 1 82 ? 14.091 -0.620 -13.920 1.00 94.69 82 GLU A C 1
ATOM 652 O O . GLU A 1 82 ? 14.109 -1.859 -13.934 1.00 94.69 82 GLU A O 1
ATOM 657 N N . LYS A 1 83 ? 12.984 0.092 -14.158 1.00 95.62 83 LYS A N 1
ATOM 658 C CA . LYS A 1 83 ? 11.657 -0.488 -14.389 1.00 95.62 83 LYS A CA 1
ATOM 659 C C . LYS A 1 83 ? 11.636 -1.357 -15.642 1.00 95.62 83 LYS A C 1
ATOM 661 O O . LYS A 1 83 ? 11.274 -2.535 -15.561 1.00 95.62 83 LYS A O 1
ATOM 666 N N . VAL A 1 84 ? 12.107 -0.840 -16.781 1.00 95.56 84 VAL A N 1
ATOM 667 C CA . VAL A 1 84 ? 12.087 -1.604 -18.044 1.00 95.56 84 VAL A CA 1
ATOM 668 C C . VAL A 1 84 ? 13.066 -2.775 -18.047 1.00 95.56 84 VAL A C 1
ATOM 670 O O . VAL A 1 84 ? 12.795 -3.801 -18.674 1.00 95.56 84 VAL A O 1
ATOM 673 N N . LEU A 1 85 ? 14.189 -2.656 -17.332 1.00 93.56 85 LEU A N 1
ATOM 674 C CA . LEU A 1 85 ? 15.161 -3.739 -17.168 1.00 93.56 85 LEU A CA 1
ATOM 675 C C . LEU A 1 85 ? 14.745 -4.756 -16.095 1.00 93.56 85 LEU A C 1
ATOM 677 O O . LEU A 1 85 ? 15.401 -5.789 -15.957 1.00 93.56 85 LEU A O 1
ATOM 681 N N . GLY A 1 86 ? 13.677 -4.484 -15.337 1.00 91.25 86 GLY A N 1
ATOM 682 C CA . GLY A 1 86 ? 13.222 -5.331 -14.235 1.00 91.25 86 GLY A CA 1
ATOM 683 C C . GLY A 1 86 ? 14.203 -5.383 -13.061 1.00 91.25 86 GLY A C 1
ATOM 684 O O . GLY A 1 86 ? 14.171 -6.339 -12.286 1.00 91.25 86 GLY A O 1
ATOM 685 N N . LYS A 1 87 ? 15.072 -4.374 -12.919 1.00 91.31 87 LYS A N 1
ATOM 686 C CA . LYS A 1 87 ? 16.039 -4.228 -11.814 1.00 91.31 87 LYS A CA 1
ATOM 687 C C . LYS A 1 87 ? 15.395 -3.584 -10.581 1.00 91.31 87 LYS A C 1
ATOM 689 O O . LYS A 1 87 ? 16.003 -2.776 -9.890 1.00 91.31 87 LYS A O 1
ATOM 694 N N . ILE A 1 88 ? 14.155 -3.965 -10.315 1.00 93.00 88 ILE A N 1
ATOM 695 C CA . ILE A 1 88 ? 13.333 -3.474 -9.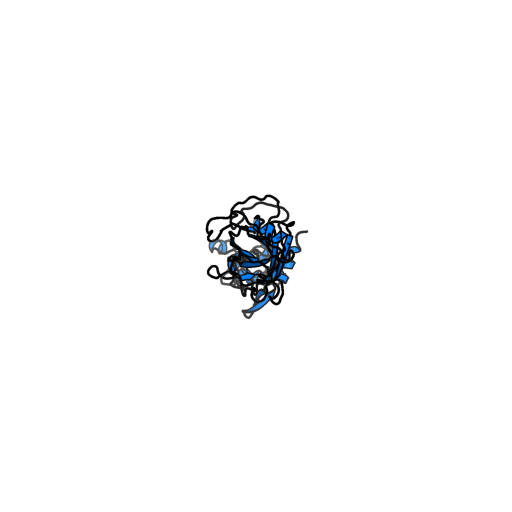213 1.00 93.00 88 ILE A CA 1
ATOM 696 C C . ILE A 1 88 ? 12.960 -4.641 -8.296 1.00 93.00 88 ILE A C 1
ATOM 698 O O . ILE A 1 88 ? 13.279 -5.805 -8.575 1.00 93.00 88 ILE A O 1
ATOM 702 N N . ASP A 1 89 ? 12.288 -4.345 -7.184 1.00 93.56 89 ASP A N 1
ATOM 703 C CA . ASP A 1 89 ? 11.765 -5.384 -6.297 1.00 93.56 89 ASP A CA 1
ATOM 704 C C . ASP A 1 89 ? 10.827 -6.319 -7.077 1.00 93.56 89 ASP A C 1
ATOM 706 O O . ASP A 1 89 ? 9.854 -5.884 -7.686 1.00 93.56 89 ASP A O 1
ATOM 710 N N . GLN A 1 90 ? 11.113 -7.621 -7.041 1.00 90.94 90 GLN A N 1
ATOM 711 C CA . GLN A 1 90 ? 10.348 -8.642 -7.764 1.00 90.94 90 GLN A CA 1
ATOM 712 C C . GLN A 1 90 ? 8.915 -8.813 -7.237 1.00 90.94 90 GLN A C 1
ATOM 714 O O . GLN A 1 90 ? 8.107 -9.499 -7.857 1.00 90.94 90 GLN A O 1
ATOM 719 N N . GLY A 1 91 ? 8.594 -8.222 -6.082 1.00 91.56 91 GLY A N 1
ATOM 720 C CA . GLY A 1 91 ? 7.225 -8.108 -5.595 1.00 91.56 91 GLY A CA 1
ATOM 721 C C . GLY A 1 91 ? 6.397 -7.026 -6.297 1.00 91.56 91 GLY A C 1
ATOM 722 O O . GLY A 1 91 ? 5.192 -6.973 -6.056 1.00 91.56 91 GLY A O 1
ATOM 723 N N . VAL A 1 92 ? 7.003 -6.153 -7.112 1.00 94.38 92 VAL A N 1
ATOM 724 C CA . VAL A 1 92 ? 6.283 -5.167 -7.937 1.00 94.38 92 VAL A CA 1
ATOM 725 C C . VAL A 1 92 ? 5.536 -5.892 -9.058 1.00 94.38 92 VAL A C 1
ATOM 727 O O . VAL A 1 92 ? 6.036 -6.854 -9.638 1.00 94.38 92 VAL A O 1
ATOM 730 N N . LEU A 1 93 ? 4.310 -5.455 -9.348 1.00 91.69 93 LEU A N 1
ATOM 731 C CA . LEU A 1 93 ? 3.508 -6.066 -10.402 1.00 91.69 93 LEU A CA 1
ATOM 732 C C . LEU A 1 93 ? 4.093 -5.780 -11.796 1.00 91.69 93 LEU A C 1
ATOM 734 O O . LEU A 1 93 ? 4.540 -4.655 -12.036 1.00 91.69 93 LEU A O 1
ATOM 738 N N . PRO A 1 94 ? 4.025 -6.733 -12.748 1.00 91.88 94 PRO A N 1
ATOM 739 C CA . PRO A 1 94 ? 4.591 -6.567 -14.088 1.00 91.88 94 PRO A CA 1
ATOM 740 C C . PRO A 1 94 ? 4.104 -5.320 -14.837 1.00 91.88 94 PRO A C 1
ATOM 742 O O . PRO A 1 94 ? 4.860 -4.722 -15.595 1.00 91.88 94 PRO A O 1
ATOM 745 N N . GLU A 1 95 ? 2.858 -4.893 -14.631 1.00 91.25 95 GLU A N 1
ATOM 746 C CA . GLU A 1 95 ? 2.320 -3.667 -15.225 1.00 91.25 95 GLU A CA 1
ATOM 747 C C . GLU A 1 95 ? 3.055 -2.398 -14.772 1.00 91.25 95 GLU A C 1
ATOM 749 O O . GLU A 1 95 ? 3.191 -1.467 -15.563 1.00 91.25 95 GLU A O 1
ATOM 754 N N . ALA A 1 96 ? 3.581 -2.371 -13.544 1.00 92.62 96 ALA A N 1
ATOM 755 C CA . ALA A 1 96 ? 4.347 -1.253 -12.996 1.00 92.62 96 ALA A CA 1
ATOM 756 C C . ALA A 1 96 ? 5.836 -1.300 -13.370 1.00 92.62 96 ALA A C 1
ATOM 758 O O . ALA A 1 96 ? 6.601 -0.440 -12.951 1.00 92.62 96 ALA A O 1
ATOM 759 N N . HIS A 1 97 ? 6.251 -2.255 -14.210 1.00 94.12 97 HIS A N 1
ATOM 760 C CA . HIS A 1 97 ? 7.541 -2.188 -14.906 1.00 94.12 97 HIS A CA 1
ATOM 761 C C . HIS A 1 97 ? 7.487 -1.206 -16.085 1.00 94.12 97 HIS A C 1
ATOM 763 O O . HIS A 1 97 ? 8.514 -0.847 -16.654 1.00 94.12 97 HIS A O 1
ATOM 769 N N . HIS A 1 98 ? 6.288 -0.776 -16.486 1.00 94.75 98 HIS A N 1
ATOM 770 C CA . HIS A 1 98 ? 6.138 0.266 -17.484 1.00 94.75 98 HIS A CA 1
ATOM 771 C C . HIS A 1 98 ? 6.499 1.631 -16.858 1.00 94.75 98 HIS A C 1
ATOM 773 O O . HIS A 1 98 ? 5.912 1.977 -15.831 1.00 94.75 98 HIS A O 1
ATOM 779 N N . PRO A 1 99 ? 7.376 2.446 -17.478 1.00 95.50 99 PRO A N 1
ATOM 780 C CA . PRO A 1 99 ? 7.782 3.771 -16.987 1.00 95.50 99 PRO A CA 1
ATOM 781 C C . PRO A 1 99 ? 6.605 4.647 -16.559 1.00 95.50 99 PRO A C 1
ATOM 783 O O . PRO A 1 99 ? 6.574 5.151 -15.449 1.00 95.50 99 PRO A O 1
ATOM 786 N N . LEU A 1 100 ? 5.553 4.689 -17.386 1.00 94.31 100 LEU A N 1
ATOM 787 C CA . LEU A 1 100 ? 4.314 5.449 -17.145 1.00 94.31 100 LEU A CA 1
ATOM 788 C C . LEU A 1 100 ? 3.320 4.852 -16.124 1.00 94.31 100 LEU A C 1
ATOM 790 O O . LEU A 1 100 ? 2.238 5.406 -15.944 1.00 94.31 100 LEU A O 1
ATOM 794 N N . VAL A 1 101 ? 3.626 3.722 -15.484 1.00 92.56 101 VAL A N 1
ATOM 795 C CA . VAL A 1 101 ? 2.770 3.121 -14.447 1.00 92.56 101 VAL A CA 1
ATOM 796 C C . VAL A 1 101 ? 3.521 3.153 -13.127 1.00 92.56 101 VAL A C 1
ATOM 798 O O . VAL A 1 101 ? 4.537 2.482 -12.977 1.00 92.56 101 VAL A O 1
ATOM 801 N N . ALA A 1 102 ? 3.033 3.937 -12.168 1.00 92.62 102 ALA A N 1
ATOM 802 C CA . ALA A 1 102 ? 3.709 4.095 -10.887 1.00 92.62 102 ALA A CA 1
ATOM 803 C C . ALA A 1 102 ? 3.745 2.772 -10.108 1.00 92.62 102 ALA A C 1
ATOM 805 O O . ALA A 1 102 ? 2.725 2.089 -9.972 1.00 92.62 102 ALA A O 1
ATOM 806 N N . ALA A 1 103 ? 4.905 2.444 -9.546 1.00 92.81 103 ALA A N 1
ATOM 807 C CA . ALA A 1 103 ? 5.042 1.417 -8.525 1.00 92.81 103 ALA A CA 1
ATOM 808 C C . ALA A 1 103 ? 4.721 2.038 -7.156 1.00 92.81 103 ALA A C 1
ATOM 810 O O . ALA A 1 103 ? 5.532 2.765 -6.589 1.00 92.81 103 ALA A O 1
ATOM 811 N N . TYR A 1 104 ? 3.534 1.770 -6.609 1.00 91.00 104 TYR A N 1
ATOM 812 C CA . TYR A 1 104 ? 3.133 2.310 -5.308 1.00 91.00 104 TYR A CA 1
ATOM 813 C C . TYR A 1 104 ? 2.256 1.321 -4.531 1.00 91.00 104 TYR A C 1
ATOM 815 O O . TYR A 1 104 ? 1.416 0.641 -5.123 1.00 91.00 104 TYR A O 1
ATOM 823 N N . PRO A 1 105 ? 2.415 1.207 -3.204 1.00 92.12 105 PRO A N 1
ATOM 824 C CA . PRO A 1 105 ? 1.508 0.434 -2.376 1.00 92.12 105 PRO A CA 1
ATOM 825 C C . PRO A 1 105 ? 0.270 1.268 -2.042 1.00 92.12 105 PRO A C 1
ATOM 827 O O . PRO A 1 105 ? 0.350 2.478 -1.824 1.00 92.12 105 PRO A O 1
ATOM 830 N N . LYS A 1 106 ? -0.878 0.607 -1.912 1.00 87.25 106 LYS A N 1
ATOM 831 C CA . LYS A 1 106 ? -2.098 1.224 -1.382 1.00 87.25 106 LYS A CA 1
ATOM 832 C C . LYS A 1 106 ? -2.717 0.275 -0.379 1.00 87.25 106 LYS A C 1
ATOM 834 O O . LYS A 1 106 ? -3.281 -0.748 -0.756 1.00 87.25 106 LYS A O 1
ATOM 839 N N . ILE A 1 107 ? -2.563 0.600 0.901 1.00 85.62 107 ILE A N 1
ATOM 840 C CA . ILE A 1 107 ? -3.025 -0.255 1.989 1.00 85.62 107 ILE A CA 1
ATOM 841 C C . ILE A 1 107 ? -4.427 0.142 2.414 1.00 85.62 107 ILE A C 1
ATOM 843 O O . ILE A 1 107 ? -4.673 1.268 2.839 1.00 85.62 107 ILE A O 1
ATOM 847 N N . GLY A 1 108 ? -5.325 -0.827 2.317 1.00 82.88 108 GLY A N 1
ATOM 848 C CA . GLY A 1 108 ? -6.646 -0.787 2.899 1.00 82.88 108 GLY A CA 1
ATOM 849 C C . GLY A 1 108 ? -6.728 -1.649 4.147 1.00 82.88 108 GLY A C 1
ATOM 850 O O . GLY A 1 108 ? -6.160 -2.741 4.196 1.00 82.88 108 GLY A O 1
ATOM 851 N N . VAL A 1 109 ? -7.461 -1.183 5.156 1.00 83.44 109 VAL A N 1
ATOM 852 C CA . VAL A 1 109 ? -7.773 -1.985 6.342 1.00 83.44 109 VAL A CA 1
ATOM 853 C C . VAL A 1 109 ? -9.245 -2.366 6.338 1.00 83.44 109 VAL A C 1
ATOM 855 O O . VAL A 1 109 ? -10.122 -1.511 6.252 1.00 83.44 109 VAL A O 1
ATOM 858 N N . MET A 1 110 ? -9.500 -3.669 6.425 1.00 78.56 110 MET A N 1
ATOM 859 C CA . MET A 1 110 ? -10.831 -4.268 6.463 1.00 78.56 110 MET A CA 1
ATOM 860 C C . MET A 1 110 ? -11.095 -4.808 7.863 1.00 78.56 110 MET A C 1
ATOM 862 O O . MET A 1 110 ? -10.257 -5.523 8.413 1.00 78.56 110 MET A O 1
ATOM 866 N N . MET A 1 111 ? -12.259 -4.510 8.435 1.00 74.25 111 MET A N 1
ATOM 867 C CA . MET A 1 111 ? -12.694 -5.128 9.689 1.00 74.25 111 MET A CA 1
ATOM 868 C C . MET A 1 111 ? -13.645 -6.289 9.400 1.00 74.25 111 MET A C 1
ATOM 870 O O . MET A 1 111 ? -14.711 -6.107 8.813 1.00 74.25 111 MET A O 1
ATOM 874 N N . ASN A 1 112 ? -13.254 -7.477 9.859 1.00 66.19 112 ASN A N 1
ATOM 875 C CA . ASN A 1 112 ? -13.998 -8.726 9.665 1.00 66.19 112 ASN A CA 1
ATOM 876 C C . ASN A 1 112 ? -14.939 -9.030 10.834 1.00 66.19 112 ASN A C 1
ATOM 878 O O . ASN A 1 112 ? -15.903 -9.787 10.702 1.00 66.19 112 ASN A O 1
ATOM 882 N N . LYS A 1 113 ? -14.594 -8.523 12.018 1.00 68.38 113 LYS A N 1
ATOM 883 C CA . LYS A 1 113 ? -15.364 -8.751 13.232 1.00 68.38 113 LYS A CA 1
ATOM 884 C C . LYS A 1 113 ? -15.159 -7.614 14.218 1.00 68.38 113 LYS A C 1
ATOM 886 O O . LYS A 1 113 ? -14.047 -7.124 14.391 1.00 68.38 113 LYS A O 1
ATOM 891 N N . MET A 1 114 ? -16.247 -7.231 14.867 1.00 77.31 114 MET A N 1
ATOM 892 C CA . MET A 1 114 ? -16.255 -6.287 15.974 1.00 77.31 114 MET A CA 1
ATOM 893 C C . MET A 1 114 ? -16.726 -7.016 17.228 1.00 77.31 114 MET A C 1
ATOM 895 O O . MET A 1 114 ? -17.724 -7.743 17.194 1.00 77.31 114 MET A O 1
ATOM 899 N N . ILE A 1 115 ? -16.006 -6.823 18.328 1.00 75.75 115 ILE A N 1
ATOM 900 C CA . ILE A 1 115 ? -16.362 -7.333 19.646 1.00 75.75 115 ILE A CA 1
ATOM 901 C C . ILE A 1 115 ? -16.549 -6.146 20.581 1.00 75.75 115 ILE A C 1
ATOM 903 O O . ILE A 1 115 ? -15.643 -5.328 20.741 1.00 75.75 115 ILE A O 1
ATOM 907 N N . LEU A 1 116 ? -17.718 -6.083 21.213 1.00 77.31 116 LEU A N 1
ATOM 908 C CA . LEU A 1 116 ? -18.018 -5.117 22.260 1.00 77.31 116 LEU A CA 1
ATOM 909 C C . LEU A 1 116 ? -18.147 -5.838 23.605 1.00 77.31 116 LEU A C 1
ATOM 911 O O . LEU A 1 116 ? -18.934 -6.782 23.730 1.00 77.31 116 LEU A O 1
ATOM 915 N N . SER A 1 117 ? -17.379 -5.382 24.596 1.00 77.56 117 SER A N 1
ATOM 916 C CA . SER A 1 117 ? -17.330 -5.962 25.943 1.00 77.56 117 SER A CA 1
ATOM 917 C C . SER A 1 117 ? -17.735 -4.932 26.992 1.00 77.56 117 SER A C 1
ATOM 919 O O . SER A 1 117 ? -17.150 -3.857 27.042 1.00 77.56 117 SER A O 1
ATOM 921 N N . ASN A 1 118 ? -18.695 -5.257 27.856 1.00 74.75 118 ASN A N 1
ATOM 922 C CA . ASN A 1 118 ? -19.166 -4.338 28.898 1.00 74.75 118 ASN A CA 1
ATOM 923 C C . ASN A 1 118 ? -18.120 -4.066 29.986 1.00 74.75 118 ASN A C 1
ATOM 925 O O . ASN A 1 118 ? -17.346 -4.950 30.351 1.00 74.75 118 ASN A O 1
ATOM 929 N N . ASN A 1 119 ? -18.160 -2.854 30.542 1.00 74.00 119 ASN A N 1
ATOM 930 C CA . ASN A 1 119 ? -17.304 -2.394 31.632 1.00 74.00 119 ASN A CA 1
ATOM 931 C C . ASN A 1 119 ? -18.129 -2.085 32.895 1.00 74.00 119 ASN A C 1
ATOM 933 O O . ASN A 1 119 ? -18.263 -0.932 33.301 1.00 74.00 119 ASN A O 1
ATOM 937 N N . PHE A 1 120 ? -18.706 -3.117 33.518 1.00 66.56 120 PHE A N 1
ATOM 938 C CA . PHE A 1 120 ? -19.419 -2.974 34.792 1.00 66.56 120 PHE A CA 1
ATOM 939 C C . PHE A 1 120 ? -18.852 -3.923 35.841 1.00 66.56 120 PHE A C 1
ATOM 941 O O . PHE A 1 120 ? -18.633 -5.105 35.573 1.00 66.56 120 PHE A O 1
ATOM 948 N N . ASN A 1 121 ? -18.661 -3.404 37.051 1.00 54.50 121 ASN A N 1
ATOM 949 C CA . ASN A 1 121 ? -18.295 -4.211 38.205 1.00 54.50 121 ASN A CA 1
ATOM 950 C C . ASN A 1 121 ? -19.557 -4.820 38.816 1.00 54.50 121 ASN A C 1
ATOM 952 O O . ASN A 1 121 ? -20.461 -4.098 39.231 1.00 54.50 121 ASN A O 1
ATOM 956 N N . VAL A 1 122 ? -19.602 -6.148 38.900 1.00 51.94 122 VAL A N 1
ATOM 957 C CA . VAL A 1 122 ? -20.645 -6.865 39.641 1.00 51.94 122 VAL A CA 1
ATOM 958 C C . VAL A 1 122 ? -20.119 -7.125 41.049 1.00 51.94 122 VAL A C 1
ATOM 960 O O . VAL A 1 122 ? -19.298 -8.017 41.256 1.00 51.94 122 VAL A O 1
ATOM 963 N N . THR A 1 123 ? -20.559 -6.334 42.024 1.00 44.91 123 THR A N 1
ATOM 964 C CA . THR A 1 123 ? -20.314 -6.609 43.446 1.00 44.91 123 THR A CA 1
ATOM 965 C C . THR A 1 123 ? -21.511 -7.344 44.032 1.00 44.91 123 THR A C 1
ATOM 967 O O . THR A 1 123 ? -22.568 -6.753 44.236 1.00 44.91 123 THR A O 1
ATOM 970 N N . ASN A 1 124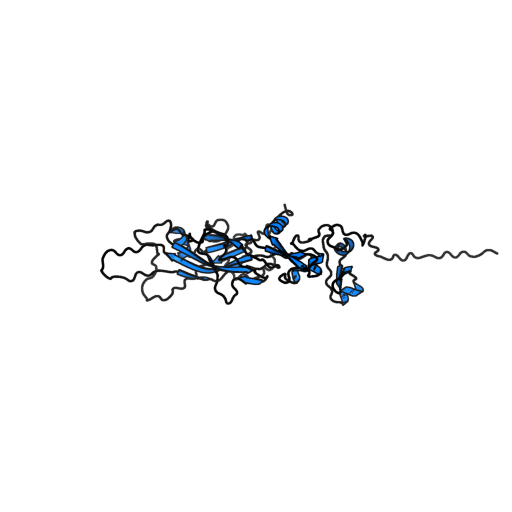 ? -21.334 -8.638 44.307 1.00 45.56 124 ASN A N 1
ATOM 971 C CA . ASN A 1 124 ? -22.297 -9.442 45.054 1.00 45.56 124 ASN A CA 1
ATOM 972 C C . ASN A 1 124 ? -22.006 -9.304 46.551 1.00 45.56 124 ASN A C 1
ATOM 974 O O . ASN A 1 124 ? -21.176 -10.033 47.096 1.00 45.56 124 ASN A O 1
ATOM 978 N N . GLU A 1 125 ? -22.681 -8.375 47.216 1.00 49.16 125 GLU A N 1
ATOM 979 C CA . GLU A 1 125 ? -22.811 -8.410 48.670 1.00 49.16 125 GLU A CA 1
ATOM 980 C C . GLU A 1 125 ? -24.033 -9.279 49.003 1.00 49.16 125 GLU A C 1
ATOM 982 O O . GLU A 1 125 ? -25.125 -9.020 48.515 1.00 49.16 125 GLU A O 1
ATOM 987 N N . GLU A 1 126 ? -23.826 -10.316 49.821 1.00 42.53 126 GLU A N 1
ATOM 988 C CA . GLU A 1 126 ? -24.814 -11.276 50.353 1.00 42.53 126 GLU A CA 1
ATOM 989 C C . GLU A 1 126 ? -24.986 -12.607 49.590 1.00 42.53 126 GLU A C 1
ATOM 991 O O . GLU A 1 126 ? -25.552 -12.713 48.505 1.00 42.53 126 GLU A O 1
ATOM 996 N N . GLY A 1 127 ? -24.521 -13.687 50.234 1.00 41.62 127 GLY A N 1
ATOM 997 C CA . GLY A 1 127 ? -24.568 -15.076 49.771 1.00 41.62 127 GLY A CA 1
ATOM 998 C C . GLY A 1 127 ? -25.970 -15.693 49.698 1.00 41.62 127 GLY A C 1
ATOM 999 O O . GLY A 1 127 ? -26.260 -16.664 50.397 1.00 41.62 127 GLY A O 1
ATOM 1000 N N . ARG A 1 128 ? -26.825 -15.187 48.807 1.00 36.22 128 ARG A N 1
ATOM 1001 C CA . ARG A 1 128 ? -28.057 -15.854 48.369 1.00 36.22 128 ARG A CA 1
ATOM 1002 C C . ARG A 1 128 ? -28.102 -15.919 46.846 1.00 36.22 128 ARG A C 1
ATOM 1004 O O . ARG A 1 128 ? -28.154 -14.912 46.156 1.00 36.22 128 ARG A O 1
ATOM 1011 N N . SER A 1 129 ? -28.061 -17.147 46.335 1.00 47.59 129 SER A N 1
ATOM 1012 C CA . SER A 1 129 ? -28.135 -17.462 44.910 1.00 47.59 129 SER A CA 1
ATOM 1013 C C . SER A 1 129 ? -29.492 -17.056 44.331 1.00 47.59 129 SER A C 1
ATOM 1015 O O . SER A 1 129 ? -30.494 -17.690 44.651 1.00 47.59 129 SER A O 1
ATOM 1017 N N . VAL A 1 130 ? -29.507 -16.039 43.461 1.00 35.09 130 VAL A N 1
ATOM 1018 C CA . VAL A 1 130 ? -30.546 -15.817 42.444 1.00 35.09 130 VAL A CA 1
ATOM 1019 C C . VAL A 1 130 ? -29.908 -15.153 41.214 1.00 35.09 130 VAL A C 1
ATOM 1021 O O . VAL A 1 130 ? -29.313 -14.089 41.327 1.00 35.09 130 VAL A O 1
ATOM 1024 N N . GLY A 1 131 ? -30.081 -15.771 40.040 1.00 33.72 131 GLY A N 1
ATOM 1025 C CA . GLY A 1 131 ? -29.949 -15.130 38.724 1.00 33.72 131 GLY A CA 1
ATOM 1026 C C . GLY A 1 131 ? -28.560 -15.182 38.085 1.00 33.72 131 GLY A C 1
ATOM 1027 O O . GLY A 1 131 ? -27.673 -14.411 38.426 1.00 33.72 131 GLY A O 1
ATOM 1028 N N . GLN A 1 132 ? -28.378 -16.057 37.093 1.00 34.56 132 GLN A N 1
ATOM 1029 C CA . GLN A 1 132 ? -27.202 -16.036 36.223 1.00 34.56 132 GLN A CA 1
ATOM 1030 C C . GLN A 1 132 ? -27.135 -14.708 35.456 1.00 34.56 132 GLN A C 1
ATOM 1032 O O . GLN A 1 132 ? -27.880 -14.501 34.499 1.00 34.56 132 GLN A O 1
ATOM 1037 N N . GLN A 1 133 ? -26.256 -13.798 35.868 1.00 40.50 133 GLN A N 1
ATOM 1038 C CA . GLN A 1 133 ? -26.043 -12.541 35.157 1.00 40.50 133 GLN A CA 1
ATOM 1039 C C . GLN A 1 133 ? -25.081 -12.778 33.986 1.00 40.50 133 GLN A C 1
ATOM 1041 O O . GLN A 1 133 ? -23.892 -13.043 34.164 1.00 40.50 133 GLN A O 1
ATOM 1046 N N . LYS A 1 134 ? -25.643 -12.756 32.771 1.00 37.41 134 LYS A N 1
ATOM 1047 C CA . LYS A 1 134 ? -24.949 -12.966 31.496 1.00 37.41 134 LYS A CA 1
ATOM 1048 C C . LYS A 1 134 ? -23.910 -11.866 31.250 1.00 37.41 134 LYS A C 1
ATOM 1050 O O . LYS A 1 134 ? -24.256 -10.692 31.152 1.00 37.41 134 LYS A O 1
ATOM 1055 N N . SER A 1 135 ? -22.653 -12.259 31.052 1.00 35.72 135 SER A N 1
ATOM 1056 C CA . SER A 1 135 ? -21.688 -11.437 30.316 1.00 35.72 135 SER A CA 1
ATOM 1057 C C . SER A 1 135 ? -22.145 -11.386 28.857 1.00 35.72 135 SER A C 1
ATOM 1059 O O . SER A 1 135 ? -22.048 -12.378 28.133 1.00 35.72 135 SER A O 1
ATOM 1061 N N . ASN A 1 136 ? -22.734 -10.267 28.438 1.00 40.84 136 ASN A N 1
ATOM 1062 C CA . ASN A 1 136 ? -23.159 -10.085 27.056 1.00 40.84 136 ASN A CA 1
ATOM 1063 C C . ASN A 1 136 ? -21.958 -9.614 26.226 1.00 40.84 136 ASN A C 1
ATOM 1065 O O . ASN A 1 136 ? -21.621 -8.434 26.221 1.00 40.84 136 ASN A O 1
ATOM 1069 N N . THR A 1 137 ? -21.310 -10.533 25.513 1.00 40.62 137 THR A N 1
ATOM 1070 C CA . THR A 1 137 ? -20.375 -10.186 24.436 1.00 40.62 137 THR A CA 1
ATOM 1071 C C . THR A 1 137 ? -21.147 -10.157 23.124 1.00 40.62 137 THR A C 1
ATOM 1073 O O . THR A 1 137 ? -21.647 -11.193 22.683 1.00 40.62 137 THR A O 1
ATOM 1076 N N . ILE A 1 138 ? -21.237 -8.994 22.474 1.00 48.50 138 ILE A N 1
ATOM 1077 C CA . ILE A 1 138 ? -21.692 -8.941 21.080 1.00 48.50 138 ILE A CA 1
ATOM 1078 C C . ILE A 1 138 ? -20.475 -9.198 20.205 1.00 48.50 138 ILE A C 1
ATOM 1080 O O . ILE A 1 138 ? -19.494 -8.459 20.251 1.00 48.50 138 ILE A O 1
ATOM 1084 N N . SER A 1 139 ? -20.550 -10.264 19.417 1.00 36.59 139 SER A N 1
ATOM 1085 C CA . SER A 1 139 ? -19.606 -10.571 18.351 1.00 36.59 139 SER A CA 1
ATOM 1086 C C . SER A 1 139 ? -20.352 -10.433 17.034 1.00 36.59 139 SER A C 1
ATOM 1088 O O . SER A 1 139 ? -21.132 -11.318 16.691 1.00 36.59 139 SER A O 1
ATOM 1090 N N . VAL A 1 140 ? -20.097 -9.360 16.292 1.00 48.75 140 VAL A N 1
ATOM 1091 C CA . VAL A 1 140 ? -20.661 -9.174 14.949 1.00 48.75 140 VAL A CA 1
ATOM 1092 C C . VAL A 1 140 ? -19.652 -9.674 13.918 1.00 48.75 140 VAL A C 1
ATOM 1094 O O . VAL A 1 140 ? -18.503 -9.234 13.924 1.00 48.75 140 VAL A O 1
ATOM 1097 N N . SER A 1 141 ? -20.075 -10.589 13.047 1.00 36.00 141 SER A N 1
ATOM 1098 C CA . SER A 1 141 ? -19.349 -10.993 11.834 1.00 36.00 141 SER A CA 1
ATOM 1099 C C . SER A 1 141 ? -19.866 -10.175 10.649 1.00 36.00 141 SER A C 1
ATOM 1101 O O . SER A 1 141 ? -21.073 -9.977 10.546 1.00 36.00 141 SER A O 1
ATOM 1103 N N . THR A 1 142 ? -18.976 -9.656 9.799 1.00 40.16 142 THR A N 1
ATOM 1104 C CA . THR A 1 142 ? -19.295 -8.537 8.892 1.00 40.16 142 THR A CA 1
ATOM 1105 C C . THR A 1 142 ? -19.227 -8.906 7.406 1.00 40.16 142 THR A C 1
ATOM 1107 O O . THR A 1 142 ? -18.460 -9.781 7.002 1.00 40.16 142 THR A O 1
ATOM 1110 N N . SER A 1 143 ? -20.000 -8.189 6.581 1.00 31.34 143 SER A N 1
ATOM 1111 C CA . SER A 1 143 ? -19.809 -8.052 5.131 1.00 31.34 143 SER A CA 1
ATOM 1112 C C . SER A 1 143 ? -19.046 -6.748 4.859 1.00 31.34 143 SER A C 1
ATOM 1114 O O . SER A 1 143 ? -19.599 -5.660 5.022 1.00 31.34 143 SER A O 1
ATOM 1116 N N . SER A 1 144 ? -17.764 -6.821 4.507 1.00 34.66 144 SER A N 1
ATOM 1117 C CA . SER A 1 144 ? -16.949 -5.629 4.235 1.00 34.66 144 SER A CA 1
ATOM 1118 C C . SER A 1 144 ? -17.367 -4.984 2.906 1.00 34.66 144 SER A C 1
ATOM 1120 O O . SER A 1 144 ? -17.219 -5.603 1.855 1.00 34.66 144 SER A O 1
ATOM 1122 N N . ILE A 1 145 ? -17.866 -3.743 2.935 1.00 34.12 145 ILE A N 1
ATOM 1123 C CA . ILE A 1 145 ? -18.004 -2.915 1.727 1.00 34.12 145 ILE A CA 1
ATOM 1124 C C . ILE A 1 145 ? -16.713 -2.105 1.592 1.00 34.12 145 ILE A C 1
ATOM 1126 O O . ILE A 1 145 ? -16.425 -1.251 2.432 1.00 34.12 145 ILE A O 1
ATOM 1130 N N . ASN A 1 146 ? -15.933 -2.399 0.552 1.00 41.44 146 ASN A N 1
ATOM 1131 C CA . ASN A 1 146 ? -14.738 -1.640 0.199 1.00 41.44 146 ASN A CA 1
ATOM 1132 C C . ASN A 1 146 ? -15.144 -0.562 -0.808 1.00 41.44 146 ASN A C 1
ATOM 1134 O O . ASN A 1 146 ? -15.577 -0.884 -1.912 1.00 41.44 146 ASN A O 1
ATOM 1138 N N . THR A 1 147 ? -15.001 0.707 -0.448 1.00 41.12 147 THR A N 1
ATOM 1139 C CA . THR A 1 147 ? -15.167 1.820 -1.390 1.00 41.12 147 THR A CA 1
ATOM 1140 C C . THR A 1 147 ? -13.935 2.703 -1.328 1.00 41.12 147 THR A C 1
ATOM 1142 O O . THR A 1 147 ? -13.565 3.158 -0.243 1.00 41.12 147 THR A O 1
ATOM 1145 N N . GLU A 1 148 ? -13.335 2.999 -2.483 1.00 36.72 148 GLU A N 1
ATOM 1146 C CA . GLU A 1 148 ? -12.574 4.243 -2.615 1.00 36.72 148 GLU A CA 1
ATOM 1147 C C . GLU A 1 148 ? -13.574 5.375 -2.381 1.00 36.72 148 GLU A C 1
ATOM 1149 O O . GLU A 1 148 ? -14.548 5.504 -3.128 1.00 36.72 148 GLU A O 1
ATOM 1154 N N . ALA A 1 149 ? -13.424 6.110 -1.279 1.00 34.22 149 ALA A N 1
ATOM 1155 C CA . ALA A 1 149 ? -14.418 7.089 -0.866 1.00 34.22 149 ALA A CA 1
ATOM 1156 C C . ALA A 1 149 ? -14.414 8.277 -1.841 1.00 34.22 149 ALA A C 1
ATOM 1158 O O . ALA A 1 149 ? -13.679 9.244 -1.670 1.00 34.22 149 ALA A O 1
ATOM 1159 N N . THR A 1 150 ? -15.256 8.210 -2.873 1.00 26.59 150 THR A N 1
ATOM 1160 C CA . THR A 1 150 ? -15.620 9.383 -3.673 1.00 26.59 150 THR A CA 1
ATOM 1161 C C . THR A 1 150 ? -16.757 10.078 -2.935 1.00 26.59 150 THR A C 1
ATOM 1163 O O . THR A 1 150 ? -17.869 9.557 -2.841 1.00 26.59 150 THR A O 1
ATOM 1166 N N . THR A 1 151 ? -16.471 11.222 -2.323 1.00 27.72 151 THR A N 1
ATOM 1167 C CA . THR A 1 151 ? -17.427 11.967 -1.502 1.00 27.72 151 THR A CA 1
ATOM 1168 C C . THR A 1 151 ? -18.456 12.692 -2.370 1.00 27.72 151 THR A C 1
ATOM 1170 O O . THR A 1 151 ? -18.298 13.858 -2.707 1.00 27.72 151 THR A O 1
ATOM 1173 N N . VAL A 1 152 ? -19.575 12.033 -2.682 1.00 23.22 152 VAL A N 1
ATOM 1174 C CA . VAL A 1 152 ? -20.831 12.728 -3.010 1.00 23.22 152 VAL A CA 1
ATOM 1175 C C . VAL A 1 152 ? -21.980 12.018 -2.302 1.00 23.22 152 VAL A C 1
ATOM 1177 O O . VAL A 1 152 ? -22.188 10.819 -2.465 1.00 23.22 152 VAL A O 1
ATOM 1180 N N . GLY A 1 153 ? -22.704 12.768 -1.467 1.00 28.31 153 GLY A N 1
ATOM 1181 C CA . GLY A 1 153 ? -23.785 12.266 -0.625 1.00 28.31 153 GLY A CA 1
ATOM 1182 C C . GLY A 1 153 ? -24.927 11.644 -1.424 1.00 28.31 153 GLY A C 1
ATOM 1183 O O . GLY A 1 153 ? -25.809 12.347 -1.902 1.00 28.31 153 GLY A O 1
ATOM 1184 N N . ALA A 1 154 ? -24.932 10.318 -1.519 1.00 21.98 154 ALA A N 1
ATOM 1185 C CA . ALA A 1 154 ? -26.108 9.514 -1.817 1.00 21.98 154 ALA A CA 1
ATOM 1186 C C . ALA A 1 154 ? -25.874 8.101 -1.267 1.00 21.98 154 ALA A C 1
ATOM 1188 O O . ALA A 1 154 ? -25.093 7.322 -1.807 1.00 21.98 154 ALA A O 1
ATOM 1189 N N . SER A 1 155 ? -26.529 7.773 -0.154 1.00 25.55 155 SER A N 1
ATOM 1190 C CA . SER A 1 155 ? -26.526 6.425 0.408 1.00 25.55 155 SER A CA 1
ATOM 1191 C C . SER A 1 155 ? -27.384 5.505 -0.459 1.00 25.55 155 SER A C 1
ATOM 1193 O O . SER A 1 155 ? -28.611 5.604 -0.440 1.00 25.55 155 SER A O 1
ATOM 1195 N N . VAL A 1 156 ? -26.747 4.594 -1.189 1.00 21.31 156 VAL A N 1
ATOM 1196 C CA . VAL A 1 156 ? -27.402 3.439 -1.812 1.00 21.31 156 VAL A CA 1
ATOM 1197 C C . VAL A 1 156 ? -26.577 2.191 -1.532 1.00 21.31 156 VAL A C 1
ATOM 1199 O O . VAL A 1 156 ? -25.424 2.070 -1.933 1.00 21.31 156 VAL A O 1
ATOM 1202 N N . SER A 1 157 ? -27.202 1.274 -0.800 1.00 27.25 157 SER A N 1
ATOM 1203 C CA . SER A 1 157 ? -26.765 -0.095 -0.563 1.00 27.25 157 SER A CA 1
ATOM 1204 C C . SER A 1 157 ? -26.746 -0.863 -1.886 1.00 27.25 157 SER A C 1
ATOM 1206 O O . SER A 1 157 ? -27.791 -1.309 -2.362 1.00 27.25 157 SER A O 1
ATOM 1208 N N . ALA A 1 158 ? -25.573 -1.003 -2.491 1.00 22.09 158 ALA A N 1
ATOM 1209 C CA . ALA A 1 158 ? -25.333 -1.915 -3.599 1.00 22.09 158 ALA A CA 1
ATOM 1210 C C . ALA A 1 158 ? -23.965 -2.571 -3.399 1.00 22.09 158 ALA A C 1
ATOM 1212 O O . ALA A 1 158 ? -23.019 -1.922 -2.956 1.00 22.09 158 ALA A O 1
ATOM 1213 N N . GLU A 1 159 ? -23.879 -3.865 -3.693 1.00 24.59 159 GLU A N 1
ATOM 1214 C CA . GLU A 1 159 ? -22.630 -4.622 -3.745 1.00 24.59 159 GLU A CA 1
ATOM 1215 C C . GLU A 1 159 ? -21.719 -3.986 -4.808 1.00 24.59 159 GLU A C 1
ATOM 1217 O O . GLU A 1 159 ? -21.920 -4.158 -6.011 1.00 24.59 159 GLU A O 1
ATOM 1222 N N . ILE A 1 160 ? -20.756 -3.173 -4.371 1.00 28.27 160 ILE A N 1
ATOM 1223 C CA . ILE A 1 160 ? -19.827 -2.482 -5.267 1.00 28.27 160 ILE A CA 1
ATOM 1224 C C . ILE A 1 160 ? -18.641 -3.406 -5.552 1.00 28.27 160 ILE A C 1
ATOM 1226 O O . ILE A 1 160 ? -17.887 -3.805 -4.667 1.00 28.27 160 ILE A O 1
ATOM 1230 N N . SER A 1 161 ? -18.535 -3.756 -6.832 1.00 24.45 161 SER A N 1
ATOM 1231 C CA . SER A 1 161 ? -17.482 -4.550 -7.459 1.00 24.45 161 SER A CA 1
ATOM 1232 C C . SER A 1 161 ? -16.089 -3.942 -7.240 1.00 24.45 161 SER A C 1
ATOM 1234 O O . SER A 1 161 ? -15.932 -2.723 -7.232 1.00 24.45 161 SER A O 1
ATOM 1236 N N . LEU A 1 162 ? -15.063 -4.795 -7.143 1.00 24.72 162 LEU A N 1
ATOM 1237 C CA . LEU A 1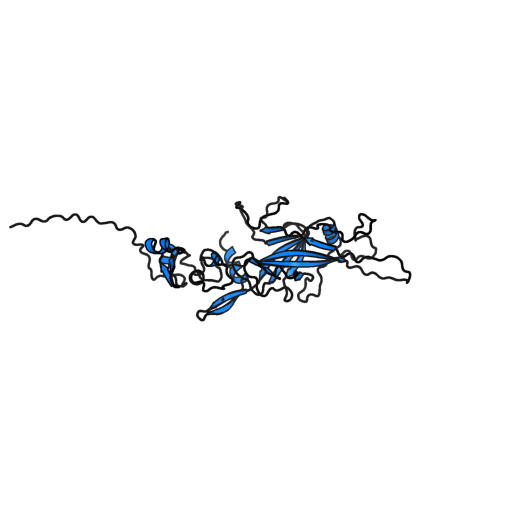 162 ? -13.655 -4.457 -6.857 1.00 24.72 162 LEU A CA 1
ATOM 1238 C C . LEU A 1 162 ? -12.935 -3.588 -7.918 1.00 24.72 162 LEU A C 1
ATOM 1240 O O . LEU A 1 162 ? -11.732 -3.376 -7.802 1.00 24.72 162 LEU A O 1
ATOM 1244 N N . PHE A 1 163 ? -13.639 -3.076 -8.933 1.00 24.58 163 PHE A N 1
ATOM 1245 C CA . PHE A 1 163 ? -13.107 -2.174 -9.958 1.00 24.58 163 PHE A CA 1
ATOM 1246 C C . PHE A 1 163 ? -14.211 -1.195 -10.402 1.00 24.58 163 PHE A C 1
ATOM 1248 O O . PHE A 1 163 ? -15.218 -1.650 -10.955 1.00 24.58 163 PHE A O 1
ATOM 1255 N N . PRO A 1 164 ? -14.079 0.129 -10.192 1.00 26.56 164 PRO A N 1
ATOM 1256 C CA . PRO A 1 164 ? -15.065 1.076 -10.690 1.00 26.56 164 PRO A CA 1
ATOM 1257 C C . PRO A 1 164 ? -14.932 1.229 -12.210 1.00 26.56 164 PRO A C 1
ATOM 1259 O O . PRO A 1 164 ? -13.907 1.656 -12.740 1.00 26.56 164 PRO A O 1
ATOM 1262 N N . SER A 1 165 ? -16.012 0.911 -12.921 1.00 22.88 165 SER A N 1
ATOM 1263 C CA . SER A 1 165 ? -16.248 1.407 -14.271 1.00 22.88 165 SER A CA 1
ATOM 1264 C C . SER A 1 165 ? -16.462 2.924 -14.214 1.00 22.88 165 SER A C 1
ATOM 1266 O O . SER A 1 165 ? -17.456 3.388 -13.664 1.00 22.88 165 SER A O 1
ATOM 1268 N N . LEU A 1 166 ? -15.492 3.653 -14.764 1.00 23.14 166 LEU A N 1
ATOM 1269 C CA . LEU A 1 166 ? -15.472 5.053 -15.200 1.00 23.14 166 LEU A CA 1
ATOM 1270 C C . LEU A 1 166 ? -16.728 5.917 -14.919 1.00 23.14 166 LEU A C 1
ATOM 1272 O O . LEU A 1 166 ? -17.740 5.810 -15.610 1.00 23.14 166 LEU A O 1
ATOM 1276 N N . SER A 1 167 ? -16.587 6.902 -14.027 1.00 23.98 167 SER A N 1
ATOM 1277 C CA . SER A 1 167 ? -17.381 8.139 -14.042 1.00 23.98 167 SER A CA 1
ATOM 1278 C C . SER A 1 167 ? -16.492 9.318 -13.646 1.00 23.98 167 SER A C 1
ATOM 1280 O O . SER A 1 167 ? -15.849 9.288 -12.601 1.00 23.98 167 SER A O 1
ATOM 1282 N N . VAL A 1 168 ? -16.425 10.338 -14.500 1.00 24.94 168 VAL A N 1
ATOM 1283 C CA . VAL A 1 168 ? -15.612 11.544 -14.296 1.00 24.94 168 VAL A CA 1
ATOM 1284 C C . VAL A 1 168 ? -16.220 12.388 -13.172 1.00 24.94 168 VAL A C 1
ATOM 1286 O O . VAL A 1 168 ? -17.349 12.855 -13.306 1.00 24.94 168 VAL A O 1
ATOM 1289 N N . SER A 1 169 ? -15.471 12.623 -12.093 1.00 23.70 169 SER A N 1
ATOM 1290 C CA . SER A 1 169 ? -15.822 13.593 -11.048 1.00 23.70 169 SER A CA 1
ATOM 1291 C C . SER A 1 169 ? -14.616 14.455 -10.675 1.00 23.70 169 SER A C 1
ATOM 1293 O O . SER A 1 169 ? -13.520 13.943 -10.457 1.00 23.70 169 SER A O 1
ATOM 1295 N N . ALA A 1 170 ? -14.832 15.769 -10.613 1.00 23.52 170 ALA A N 1
ATOM 1296 C CA . ALA A 1 170 ? -13.858 16.757 -10.163 1.00 23.52 170 ALA A CA 1
ATOM 1297 C C . ALA A 1 170 ? -13.614 16.626 -8.646 1.00 23.52 170 ALA A C 1
ATOM 1299 O O . ALA A 1 170 ? -14.568 16.480 -7.887 1.00 23.52 170 ALA A O 1
ATOM 1300 N N . ASN A 1 171 ? -12.338 16.700 -8.246 1.00 24.56 171 ASN A N 1
ATOM 1301 C CA . ASN A 1 171 ? -11.781 16.454 -6.906 1.00 24.56 171 ASN A CA 1
ATOM 1302 C C . ASN A 1 171 ? -12.008 15.030 -6.363 1.00 24.56 171 ASN A C 1
ATOM 1304 O O . ASN A 1 171 ? -12.962 14.753 -5.643 1.00 24.56 171 ASN A O 1
ATOM 1308 N N . ILE A 1 172 ? -11.073 14.132 -6.691 1.00 25.36 172 ILE A N 1
ATOM 1309 C CA . ILE A 1 172 ? -10.993 12.765 -6.160 1.00 25.36 172 ILE A CA 1
ATOM 1310 C C . ILE A 1 172 ? -10.040 12.768 -4.957 1.00 25.36 172 ILE A C 1
ATOM 1312 O O . ILE A 1 172 ? -8.842 12.994 -5.110 1.00 25.36 172 ILE A O 1
ATOM 1316 N N . SER A 1 173 ? -10.564 12.513 -3.758 1.00 31.84 173 SER A N 1
ATOM 1317 C CA . SER A 1 173 ? -9.771 12.168 -2.572 1.00 31.84 173 SER A CA 1
ATOM 1318 C C . SER A 1 173 ? -9.538 10.654 -2.539 1.00 31.84 173 SER A C 1
ATOM 1320 O O . SER A 1 173 ? -10.496 9.883 -2.505 1.00 31.84 173 SER A O 1
ATOM 1322 N N . HIS A 1 174 ? -8.282 10.203 -2.538 1.00 42.47 174 HIS A N 1
ATOM 1323 C CA . HIS A 1 174 ? -7.928 8.777 -2.497 1.00 42.47 174 HIS A CA 1
ATOM 1324 C C . HIS A 1 174 ? -7.926 8.219 -1.060 1.00 42.47 174 HIS A C 1
ATOM 1326 O O . HIS A 1 174 ? -6.898 7.755 -0.573 1.00 42.47 174 HIS A O 1
ATOM 1332 N N . GLU A 1 175 ? -9.065 8.258 -0.368 1.00 52.16 175 GLU A N 1
ATOM 1333 C CA . GLU A 1 175 ? -9.192 7.709 0.991 1.00 52.16 175 GLU A CA 1
ATOM 1334 C C . GLU A 1 175 ? -9.732 6.270 0.965 1.00 52.16 175 GLU A C 1
ATOM 1336 O O . GLU A 1 175 ? -10.728 5.972 0.295 1.00 52.16 175 GLU A O 1
ATOM 1341 N N . TRP A 1 176 ? -9.075 5.360 1.699 1.00 49.16 176 TRP A N 1
ATOM 1342 C CA . TRP A 1 176 ? -9.594 4.009 1.919 1.00 49.16 176 TRP A CA 1
ATOM 1343 C C . TRP A 1 176 ? -10.475 3.991 3.163 1.00 49.16 176 TRP A C 1
ATOM 1345 O O . TRP A 1 176 ? -10.025 4.323 4.264 1.00 49.16 176 TRP A O 1
ATOM 1355 N N . SER A 1 177 ? -11.713 3.529 3.002 1.00 50.94 177 SER A N 1
ATOM 1356 C CA . SER A 1 177 ? -12.603 3.280 4.129 1.00 50.94 177 SER A CA 1
ATOM 1357 C C . SER A 1 177 ? -13.272 1.914 4.015 1.00 50.94 177 SER A C 1
ATOM 1359 O O . SER A 1 177 ? -13.621 1.461 2.925 1.00 50.94 177 SER A O 1
ATOM 1361 N N . SER A 1 178 ? -13.437 1.259 5.159 1.00 52.16 178 SER A N 1
ATOM 1362 C CA . SER A 1 178 ? -14.198 0.022 5.307 1.00 52.16 178 SER A CA 1
ATOM 1363 C C . SER A 1 178 ? -15.317 0.282 6.301 1.00 52.16 178 SER A C 1
ATOM 1365 O O . SER A 1 178 ? -15.057 0.664 7.441 1.00 52.16 178 SER A O 1
ATOM 1367 N N . THR A 1 179 ? -16.557 0.034 5.897 1.00 48.75 179 THR A N 1
ATOM 1368 C CA . THR A 1 179 ? -17.718 0.179 6.782 1.00 48.75 179 THR A CA 1
ATOM 1369 C C . THR A 1 179 ? -18.114 -1.171 7.363 1.00 48.75 179 THR A C 1
ATOM 1371 O O . THR A 1 179 ? -18.169 -2.173 6.650 1.00 48.75 179 THR A O 1
ATOM 1374 N N . VAL A 1 180 ? -18.400 -1.188 8.662 1.00 53.19 180 VAL A N 1
ATOM 1375 C CA . VAL A 1 180 ? -18.940 -2.334 9.388 1.00 53.19 180 VAL A CA 1
ATOM 1376 C C . VAL A 1 180 ? -20.337 -2.003 9.887 1.00 53.19 180 VAL A C 1
ATOM 1378 O O . VAL A 1 180 ? -20.527 -1.093 10.689 1.00 53.19 180 VAL A O 1
ATOM 1381 N N . SER A 1 181 ? -21.312 -2.781 9.428 1.00 47.97 181 SER A N 1
ATOM 1382 C CA . SER A 1 181 ? -22.701 -2.707 9.875 1.00 47.97 181 SER A CA 1
ATOM 1383 C C . SER A 1 181 ? -23.058 -3.936 10.707 1.00 47.97 181 SER A C 1
ATOM 1385 O O . SER A 1 181 ? -22.551 -5.034 10.473 1.00 47.97 181 SER A O 1
ATOM 1387 N N . SER A 1 182 ? -23.932 -3.741 11.691 1.00 46.09 182 SER A N 1
ATOM 1388 C CA . SER A 1 182 ? -24.406 -4.809 12.567 1.00 46.09 182 SER A CA 1
ATOM 1389 C C . SER A 1 182 ? -25.505 -5.625 11.888 1.00 46.09 182 SER A C 1
ATOM 1391 O O . SER A 1 182 ? -26.609 -5.124 11.696 1.00 46.09 182 SER A O 1
ATOM 1393 N N . GLU A 1 183 ? -25.239 -6.899 11.591 1.00 37.28 183 GLU A N 1
ATOM 1394 C CA . GLU A 1 183 ? -26.288 -7.886 11.321 1.00 37.28 183 GLU A CA 1
ATOM 1395 C C . GLU A 1 183 ? -26.499 -8.717 12.597 1.00 37.28 183 GLU A C 1
ATOM 1397 O O . GLU A 1 183 ? -25.578 -9.339 13.134 1.00 37.28 183 GLU A O 1
ATOM 1402 N N . HIS A 1 184 ? -27.700 -8.633 13.168 1.00 33.16 184 HIS A N 1
ATOM 1403 C CA . HIS A 1 184 ? -27.993 -9.115 14.516 1.00 33.16 184 HIS A CA 1
ATOM 1404 C C . HIS A 1 184 ? -28.066 -10.654 14.540 1.00 33.16 184 HIS A C 1
ATOM 1406 O O . HIS A 1 184 ? -29.142 -11.239 14.451 1.00 33.16 184 HIS A O 1
ATOM 1412 N N . SER A 1 185 ? -26.927 -11.339 14.674 1.00 31.39 185 SER A N 1
ATOM 1413 C CA . SER A 1 185 ? -26.904 -12.781 14.948 1.00 31.39 185 SER A CA 1
ATOM 1414 C C . SER A 1 185 ? -26.971 -13.019 16.458 1.00 31.39 185 SER A C 1
ATOM 1416 O O . SER A 1 185 ? -25.972 -13.050 17.172 1.00 31.39 185 SER A O 1
ATOM 1418 N N . SER A 1 186 ? -28.190 -13.163 16.980 1.00 32.47 186 SER A N 1
ATOM 1419 C CA . SER A 1 186 ? -28.384 -13.627 18.354 1.00 32.47 186 SER A CA 1
ATOM 1420 C C . SER A 1 186 ? -27.881 -15.070 18.474 1.00 32.47 186 SER A C 1
ATOM 1422 O O . SER A 1 186 ? -28.495 -15.977 17.910 1.00 32.47 186 SER A O 1
ATOM 1424 N N . SER A 1 187 ? -26.796 -15.319 19.208 1.00 31.06 187 SER A N 1
ATOM 1425 C CA . SER A 1 187 ? -26.427 -16.681 19.597 1.00 31.06 187 SER A CA 1
ATOM 1426 C C . SER A 1 187 ? -27.387 -17.182 20.689 1.00 31.06 187 SER A C 1
ATOM 1428 O O . SER A 1 187 ? -27.641 -16.498 21.677 1.00 31.06 187 SER A O 1
ATOM 1430 N N . ASN A 1 188 ? -27.991 -18.351 20.436 1.00 29.06 188 ASN A N 1
ATOM 1431 C CA . ASN A 1 188 ? -28.943 -19.109 21.260 1.00 29.06 188 ASN A CA 1
ATOM 1432 C C . ASN A 1 188 ? -29.773 -18.320 22.287 1.00 29.06 188 ASN A C 1
ATOM 1434 O O . ASN A 1 188 ? -29.485 -18.262 23.485 1.00 29.06 188 ASN A O 1
ATOM 1438 N N . ARG A 1 189 ? -30.910 -17.826 21.794 1.00 32.62 189 ARG A N 1
ATOM 1439 C CA . ARG A 1 189 ? -32.079 -17.484 22.602 1.00 32.62 189 ARG A CA 1
ATOM 1440 C C . ARG A 1 189 ? -32.643 -18.771 23.218 1.00 32.62 189 ARG A C 1
ATOM 1442 O O . ARG A 1 189 ? -33.253 -19.569 22.513 1.00 32.62 189 ARG A O 1
ATOM 1449 N N . SER A 1 190 ? -32.501 -18.956 24.529 1.00 28.67 190 SER A N 1
ATOM 1450 C CA . SER A 1 190 ? -33.606 -19.555 25.278 1.00 28.67 190 SER A CA 1
ATOM 1451 C C . SER A 1 190 ? -34.751 -18.547 25.196 1.00 28.67 190 SER A C 1
ATOM 1453 O O . SER A 1 190 ? -34.563 -17.370 25.501 1.00 28.67 190 SER A O 1
ATOM 1455 N N . SER A 1 191 ? -35.868 -18.999 24.642 1.00 32.19 191 SER A N 1
ATOM 1456 C CA . SER A 1 191 ? -37.121 -18.272 24.467 1.00 32.19 191 SER A CA 1
ATOM 1457 C C . SER A 1 191 ? -37.505 -17.447 25.696 1.00 32.19 191 SER A C 1
ATOM 1459 O O . SER A 1 191 ? -37.329 -17.922 26.810 1.00 32.19 191 SER A O 1
ATOM 1461 N N . GLU A 1 192 ? -38.104 -16.284 25.421 1.00 30.39 192 GLU A N 1
ATOM 1462 C CA . GLU A 1 192 ? -38.627 -15.265 26.349 1.00 30.39 192 GLU A CA 1
ATOM 1463 C C . GLU A 1 192 ? -37.648 -14.124 26.664 1.00 30.39 192 GLU A C 1
ATOM 1465 O O . GLU A 1 192 ? -36.725 -14.251 27.452 1.00 30.39 192 GLU A O 1
ATOM 1470 N N . GLU A 1 193 ? -37.888 -13.020 25.943 1.00 32.00 193 GLU A N 1
ATOM 1471 C CA . GLU A 1 193 ? -37.596 -11.604 26.225 1.00 32.00 193 GLU A CA 1
ATOM 1472 C C . GLU A 1 193 ? -37.092 -10.897 24.957 1.00 32.00 193 GLU A C 1
ATOM 1474 O O . GLU A 1 193 ? -35.990 -11.098 24.434 1.00 32.00 193 GLU A O 1
ATOM 1479 N N . GLN A 1 194 ? -37.999 -10.121 24.368 1.00 33.09 194 GLN A N 1
ATOM 1480 C CA . GLN A 1 194 ? -37.676 -9.103 23.384 1.00 33.09 194 GLN A CA 1
ATOM 1481 C C . GLN A 1 194 ? -37.171 -7.863 24.132 1.00 33.09 194 GLN A C 1
ATOM 1483 O O . GLN A 1 194 ? -37.854 -7.373 25.021 1.00 33.09 194 GLN A O 1
ATOM 1488 N N . GLY A 1 195 ? -36.018 -7.332 23.719 1.00 35.81 195 GLY A N 1
ATOM 1489 C CA . GLY A 1 195 ? -35.733 -5.897 23.822 1.00 35.81 195 GLY A CA 1
ATOM 1490 C C . GLY A 1 195 ? -35.322 -5.332 25.184 1.00 35.81 195 GLY A C 1
ATOM 1491 O O . GLY A 1 195 ? -35.907 -4.343 25.613 1.00 35.81 195 GLY A O 1
ATOM 1492 N N . HIS A 1 196 ? -34.269 -5.851 25.819 1.00 41.62 196 HIS A N 1
ATOM 1493 C CA . HIS A 1 196 ? -33.627 -5.127 26.924 1.00 41.62 196 HIS A CA 1
ATOM 1494 C C . HIS A 1 196 ? -32.311 -4.473 26.476 1.00 41.62 196 HIS A C 1
ATOM 1496 O O . HIS A 1 196 ? -31.323 -5.151 26.191 1.00 41.62 196 HIS A O 1
ATOM 1502 N N . ALA A 1 197 ? -32.333 -3.136 26.393 1.00 48.38 197 ALA A N 1
ATOM 1503 C CA . ALA A 1 197 ? -31.162 -2.277 26.240 1.00 48.38 197 ALA A CA 1
ATOM 1504 C C . ALA A 1 197 ? -30.178 -2.515 27.400 1.00 48.38 197 ALA A C 1
ATOM 1506 O O . ALA A 1 197 ? -30.595 -2.688 28.546 1.00 48.38 197 ALA A O 1
ATOM 1507 N N . TRP A 1 198 ? -28.870 -2.529 27.113 1.00 51.84 198 TRP A N 1
ATOM 1508 C CA . TRP A 1 198 ? -27.790 -2.869 28.066 1.00 51.84 198 TRP A CA 1
ATOM 1509 C C . TRP A 1 198 ? -27.644 -1.908 29.252 1.00 51.84 198 TRP A C 1
ATOM 1511 O O . TRP A 1 198 ? -26.782 -2.080 30.109 1.00 51.84 198 TRP A O 1
ATOM 1521 N N . THR A 1 199 ? -28.466 -0.874 29.285 1.00 50.12 199 THR A N 1
ATOM 1522 C CA . THR A 1 199 ? -28.180 0.381 29.955 1.00 50.12 199 THR A CA 1
ATOM 1523 C C . THR A 1 199 ? -28.994 0.619 31.221 1.00 50.12 199 THR A C 1
ATOM 1525 O O . THR A 1 199 ? -28.802 1.622 31.903 1.00 50.12 199 THR A O 1
ATOM 1528 N N . HIS A 1 200 ? -29.869 -0.313 31.592 1.00 46.53 200 HIS A N 1
ATOM 1529 C CA . HIS A 1 200 ? -30.762 -0.160 32.739 1.00 46.53 200 HIS A CA 1
ATOM 1530 C C . HIS A 1 200 ? -30.201 -0.822 34.010 1.00 46.53 200 HIS A C 1
ATOM 1532 O O . HIS A 1 200 ? -30.809 -1.719 34.590 1.00 46.53 200 HIS A O 1
ATOM 1538 N N . SER A 1 201 ? -29.008 -0.420 34.456 1.00 46.78 201 SER A N 1
ATOM 1539 C CA . SER A 1 201 ? -28.453 -0.869 35.743 1.00 46.78 201 SER A CA 1
ATOM 1540 C C . SER A 1 201 ? -27.851 0.298 36.527 1.00 46.78 201 SER A C 1
ATOM 1542 O O . SER A 1 201 ? -27.128 1.131 35.989 1.00 46.78 201 SER A O 1
ATOM 1544 N N . LEU A 1 202 ? -28.200 0.386 37.811 1.00 44.88 202 LEU A N 1
ATOM 1545 C CA . LEU A 1 202 ? -27.711 1.405 38.742 1.00 44.88 202 LEU A CA 1
ATOM 1546 C C . LEU A 1 202 ? -26.208 1.175 38.998 1.00 44.88 202 LEU A C 1
ATOM 1548 O O . LEU A 1 202 ? -25.821 0.063 39.341 1.00 44.88 202 LEU A O 1
ATOM 1552 N N . GLY A 1 203 ? -25.371 2.209 38.832 1.00 52.81 203 GLY A N 1
ATOM 1553 C CA . GLY A 1 203 ? -23.918 2.147 39.093 1.00 52.81 203 GLY A CA 1
ATOM 1554 C C . GLY A 1 203 ? -22.999 2.178 37.860 1.00 52.81 203 GLY A C 1
ATOM 1555 O O . GLY A 1 203 ? -21.795 1.978 37.992 1.00 52.81 203 GLY A O 1
ATOM 1556 N N . ILE A 1 204 ? -23.539 2.437 36.667 1.00 60.69 204 ILE A N 1
ATOM 1557 C CA . ILE A 1 204 ? -22.770 2.522 35.416 1.00 60.69 204 ILE A CA 1
ATOM 1558 C C . ILE A 1 204 ? -21.960 3.829 35.343 1.00 60.69 204 ILE A C 1
ATOM 1560 O O . ILE A 1 204 ? -22.519 4.918 35.471 1.00 60.69 204 ILE A O 1
ATOM 1564 N N . ASN A 1 205 ? -20.656 3.734 35.052 1.00 65.19 205 ASN A N 1
ATOM 1565 C CA . ASN A 1 205 ? -19.881 4.876 34.564 1.00 65.19 205 ASN A CA 1
ATOM 1566 C C . ASN A 1 205 ? -20.255 5.133 33.096 1.00 65.19 205 ASN A C 1
ATOM 1568 O O . ASN A 1 205 ? -19.769 4.451 32.197 1.00 65.19 205 ASN A O 1
ATOM 1572 N N . THR A 1 206 ? -21.126 6.112 32.853 1.00 72.06 206 THR A N 1
ATOM 1573 C CA . THR A 1 206 ? -21.644 6.440 31.513 1.00 72.06 206 THR A CA 1
ATOM 1574 C C . THR A 1 206 ? -20.571 6.928 30.536 1.00 72.06 206 THR A C 1
ATOM 1576 O O . THR A 1 206 ? -20.799 6.905 29.326 1.00 72.06 206 THR A O 1
ATOM 1579 N N . SER A 1 207 ? -19.394 7.318 31.033 1.00 75.62 207 SER A N 1
ATOM 1580 C CA . SER A 1 207 ? -18.248 7.722 30.213 1.00 75.62 207 SER A CA 1
ATOM 1581 C C . SER A 1 207 ? -17.419 6.537 29.706 1.00 75.62 207 SER A C 1
ATOM 1583 O O . SER A 1 207 ? -16.719 6.680 28.710 1.00 75.62 207 SER A O 1
ATOM 1585 N N . GLU A 1 208 ? -17.486 5.376 30.367 1.00 81.12 208 GLU A N 1
ATOM 1586 C CA . GLU A 1 208 ? -16.680 4.186 30.051 1.00 81.12 208 GLU A CA 1
ATOM 1587 C C . GLU A 1 208 ? -17.529 2.918 30.205 1.00 81.12 208 GLU A C 1
ATOM 1589 O O . GLU A 1 208 ? -17.356 2.137 31.139 1.00 81.12 208 GLU A O 1
ATOM 1594 N N . VAL A 1 209 ? -18.480 2.733 29.294 1.00 78.25 209 VAL A N 1
ATOM 1595 C CA . VAL A 1 209 ? -19.528 1.704 29.385 1.00 78.25 209 VAL A CA 1
ATOM 1596 C C . VAL A 1 209 ? -19.081 0.386 28.759 1.00 78.25 209 VAL A C 1
ATOM 1598 O O . VAL A 1 209 ? -19.485 -0.689 29.206 1.00 78.25 209 VAL A O 1
ATOM 1601 N N . ALA A 1 210 ? -18.230 0.450 27.735 1.00 83.00 210 ALA A N 1
ATOM 1602 C CA . ALA A 1 210 ? -17.751 -0.734 27.041 1.00 83.00 210 ALA A CA 1
ATOM 1603 C C . ALA A 1 210 ? -16.361 -0.542 26.424 1.00 83.00 210 ALA A C 1
ATOM 1605 O O . ALA A 1 210 ? -15.898 0.578 26.209 1.00 83.00 210 ALA A O 1
ATOM 1606 N N . TYR A 1 211 ? -15.726 -1.666 26.107 1.00 86.50 211 TYR A N 1
ATOM 1607 C CA . TYR A 1 211 ? -14.461 -1.751 25.396 1.00 86.50 211 TYR A CA 1
ATOM 1608 C C . TYR A 1 211 ? -14.671 -2.319 23.995 1.00 86.50 211 TYR A C 1
ATOM 1610 O O . TYR A 1 211 ? -15.314 -3.362 23.830 1.00 86.50 211 TYR A O 1
ATOM 1618 N N . LEU A 1 212 ? -14.098 -1.645 23.001 1.00 85.38 212 LEU A N 1
ATOM 1619 C CA . LEU A 1 212 ? -14.118 -2.055 21.603 1.00 85.38 212 LEU A CA 1
ATOM 1620 C C . LEU A 1 212 ? -12.880 -2.896 21.270 1.00 85.38 212 LEU A C 1
ATOM 1622 O O . LEU A 1 212 ? -11.749 -2.532 21.586 1.00 85.38 212 LEU A O 1
ATOM 1626 N N . ASN A 1 213 ? -13.101 -4.007 20.575 1.00 85.00 213 ASN A N 1
ATOM 1627 C CA . ASN A 1 213 ? -12.058 -4.829 19.983 1.00 85.00 213 ASN A CA 1
ATOM 1628 C C . ASN A 1 213 ? -12.408 -5.098 18.512 1.00 85.00 213 ASN A C 1
ATOM 1630 O O . ASN A 1 213 ? -13.431 -5.709 18.199 1.00 85.00 213 ASN A O 1
ATOM 1634 N N . GLY A 1 214 ? -11.567 -4.590 17.613 1.00 81.44 214 GLY A N 1
ATOM 1635 C CA . GLY A 1 214 ? -11.691 -4.765 16.173 1.00 81.44 214 GLY A CA 1
ATOM 1636 C C . GLY A 1 214 ? -10.764 -5.857 15.655 1.00 81.44 214 GLY A C 1
ATOM 1637 O O . GLY A 1 214 ? -9.549 -5.779 15.807 1.00 81.44 214 GLY A O 1
ATOM 1638 N N . ASN A 1 215 ? -11.318 -6.848 14.970 1.00 82.94 215 ASN A N 1
ATOM 1639 C CA . ASN A 1 215 ? -10.559 -7.849 14.234 1.00 82.94 215 ASN A CA 1
ATOM 1640 C C . ASN A 1 215 ? -10.397 -7.390 12.783 1.00 82.94 215 ASN A C 1
ATOM 1642 O O . ASN A 1 215 ? -11.367 -7.390 12.018 1.00 82.94 215 ASN A O 1
ATOM 1646 N N . VAL A 1 216 ? -9.174 -7.037 12.392 1.00 84.44 216 VAL A N 1
ATOM 1647 C CA . VAL A 1 216 ? -8.882 -6.440 11.085 1.00 84.44 216 VAL A CA 1
ATOM 1648 C C . VAL A 1 216 ? -7.918 -7.274 10.243 1.00 84.44 216 VAL A C 1
ATOM 1650 O O . VAL A 1 216 ? -7.159 -8.102 10.751 1.00 84.44 216 VAL A O 1
ATOM 1653 N N . LYS A 1 217 ? -7.968 -7.064 8.930 1.00 85.75 217 LYS A N 1
ATOM 1654 C CA . LYS A 1 217 ? -6.970 -7.517 7.960 1.00 85.75 217 LYS A CA 1
ATOM 1655 C C . LYS A 1 217 ? -6.526 -6.342 7.100 1.00 85.75 217 LYS A C 1
ATOM 1657 O O . LYS A 1 217 ? -7.313 -5.441 6.823 1.00 85.75 217 LYS A O 1
ATOM 1662 N N . TYR A 1 218 ? -5.277 -6.364 6.668 1.00 90.38 218 TYR A N 1
ATOM 1663 C CA . TYR A 1 218 ? -4.718 -5.396 5.731 1.00 90.38 218 TYR A CA 1
ATOM 1664 C C . TYR A 1 218 ? -4.735 -5.984 4.329 1.00 90.38 218 TYR A C 1
ATOM 1666 O O . TYR A 1 218 ? -4.493 -7.176 4.167 1.00 90.38 218 TYR A O 1
ATOM 1674 N N . LEU A 1 219 ? -5.004 -5.160 3.329 1.00 86.62 219 LEU A N 1
ATOM 1675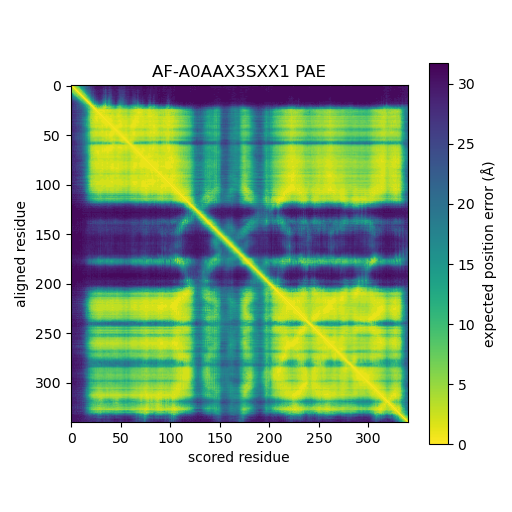 C CA . LEU A 1 219 ? -5.004 -5.517 1.916 1.00 86.62 219 LEU A CA 1
ATOM 1676 C C . LEU A 1 219 ? -4.160 -4.490 1.170 1.00 86.62 219 LEU A C 1
ATOM 1678 O O . LEU A 1 219 ? -4.365 -3.293 1.350 1.00 86.62 219 LEU A O 1
ATOM 1682 N N . ASN A 1 220 ? -3.246 -4.943 0.317 1.00 86.19 220 ASN A N 1
ATOM 1683 C CA . ASN A 1 220 ? -2.561 -4.053 -0.613 1.00 86.19 220 ASN A CA 1
ATOM 1684 C C . ASN A 1 220 ? -3.263 -4.097 -1.973 1.00 86.19 220 ASN A C 1
ATOM 1686 O O . ASN A 1 220 ? -3.249 -5.130 -2.633 1.00 86.19 220 ASN A O 1
ATOM 1690 N N . VAL A 1 221 ? -3.875 -2.992 -2.389 1.00 85.06 221 VAL A N 1
ATOM 1691 C CA . VAL A 1 221 ? -4.495 -2.838 -3.720 1.00 85.06 221 VAL A CA 1
ATOM 1692 C C . VAL A 1 221 ? -3.620 -2.037 -4.690 1.00 85.06 221 VAL A C 1
ATOM 1694 O O . VAL A 1 221 ? -4.056 -1.723 -5.792 1.00 85.06 221 VAL A O 1
ATOM 1697 N N . GLY A 1 222 ? -2.412 -1.662 -4.266 1.00 85.12 222 GLY A N 1
ATOM 1698 C CA . GLY A 1 222 ? -1.438 -0.981 -5.111 1.00 85.12 222 GLY A CA 1
ATOM 1699 C C . GLY A 1 222 ? -0.674 -1.943 -6.019 1.00 85.12 222 GLY A C 1
ATOM 1700 O O . GLY A 1 222 ? -0.965 -3.135 -6.088 1.00 85.12 222 GLY A O 1
ATOM 1701 N N . THR A 1 223 ? 0.342 -1.411 -6.686 1.00 90.06 223 THR A N 1
ATOM 1702 C CA . THR A 1 223 ? 1.199 -2.112 -7.650 1.00 90.06 223 THR A CA 1
ATOM 1703 C C . THR A 1 223 ? 2.564 -2.504 -7.084 1.00 90.06 223 THR A C 1
ATOM 1705 O O . THR A 1 223 ? 3.260 -3.315 -7.690 1.00 90.06 223 THR A O 1
ATOM 1708 N N . ALA A 1 224 ? 2.956 -1.963 -5.924 1.00 93.62 224 ALA A N 1
ATOM 1709 C CA . ALA A 1 224 ? 4.235 -2.252 -5.273 1.00 93.62 224 ALA A CA 1
ATOM 1710 C C . ALA A 1 224 ? 4.063 -2.878 -3.879 1.00 93.62 224 ALA A C 1
ATOM 1712 O O . ALA A 1 224 ? 3.069 -2.606 -3.192 1.00 93.62 224 ALA A O 1
ATOM 1713 N N . PRO A 1 225 ? 5.023 -3.707 -3.430 1.00 95.12 225 PRO A N 1
ATOM 1714 C CA . PRO A 1 225 ? 5.036 -4.220 -2.073 1.00 95.12 225 PRO A CA 1
ATOM 1715 C C . PRO A 1 225 ? 5.359 -3.099 -1.082 1.00 95.12 225 PRO A C 1
ATOM 1717 O O . PRO A 1 225 ? 6.040 -2.121 -1.397 1.00 95.12 225 PRO A O 1
ATOM 1720 N N . ILE A 1 226 ? 4.898 -3.273 0.150 1.00 96.00 226 ILE A N 1
ATOM 1721 C CA . ILE A 1 226 ? 5.284 -2.423 1.274 1.00 96.00 226 ILE A CA 1
ATOM 1722 C C . ILE A 1 226 ? 5.779 -3.296 2.415 1.00 96.00 226 ILE A C 1
ATOM 1724 O O . ILE A 1 226 ? 5.194 -4.340 2.716 1.00 96.00 226 ILE A O 1
ATOM 1728 N N . TYR A 1 227 ? 6.877 -2.867 3.022 1.00 96.44 227 TYR A N 1
ATOM 1729 C CA . TYR A 1 227 ? 7.525 -3.542 4.136 1.00 96.44 227 TYR A CA 1
ATOM 1730 C C . TYR A 1 227 ? 7.300 -2.764 5.433 1.00 96.44 227 TYR A C 1
ATOM 1732 O O . TYR A 1 227 ? 7.105 -1.552 5.391 1.00 96.44 227 TYR A O 1
ATOM 1740 N N . GLU A 1 228 ? 7.321 -3.452 6.574 1.00 96.12 228 GLU A N 1
ATOM 1741 C CA . GLU A 1 228 ? 7.121 -2.848 7.906 1.00 96.12 228 GLU A CA 1
ATOM 1742 C C . GLU A 1 228 ? 5.872 -1.945 7.969 1.00 96.12 228 GLU A C 1
ATOM 1744 O O . GLU A 1 228 ? 5.897 -0.798 8.414 1.00 96.12 228 GLU A O 1
ATOM 1749 N N . VAL A 1 229 ? 4.756 -2.476 7.471 1.00 95.00 229 VAL A N 1
ATOM 1750 C CA . VAL A 1 229 ? 3.514 -1.740 7.238 1.00 95.00 229 VAL A CA 1
ATOM 1751 C C . VAL A 1 229 ? 2.889 -1.306 8.554 1.00 95.00 229 VAL A C 1
ATOM 1753 O O . VAL A 1 229 ? 2.483 -2.146 9.364 1.00 95.00 229 VAL A O 1
ATOM 1756 N N . CYS A 1 230 ? 2.750 0.006 8.725 1.00 93.88 230 CYS A N 1
ATOM 1757 C CA . CYS A 1 230 ? 2.171 0.615 9.913 1.00 93.88 230 CYS A CA 1
ATOM 1758 C C . CYS A 1 230 ? 1.050 1.607 9.534 1.00 93.88 230 CYS A C 1
ATOM 1760 O O . CYS A 1 230 ? 1.298 2.808 9.376 1.00 93.88 230 CYS A O 1
ATOM 1762 N N . PRO A 1 231 ? -0.199 1.139 9.349 1.00 92.12 231 PRO A N 1
ATOM 1763 C CA . PRO A 1 231 ? -1.324 2.025 9.060 1.00 92.12 231 PRO A CA 1
ATOM 1764 C C . PRO A 1 231 ? -1.733 2.875 10.275 1.00 92.12 231 PRO A C 1
ATOM 1766 O O . PRO A 1 231 ? -1.644 2.442 11.424 1.00 92.12 231 PRO A O 1
ATOM 1769 N N . THR A 1 232 ? -2.239 4.079 10.007 1.00 90.31 232 THR A N 1
ATOM 1770 C CA . THR A 1 232 ? -2.955 4.933 10.967 1.00 90.31 232 THR A CA 1
ATOM 1771 C C . THR A 1 232 ? -4.442 4.916 10.639 1.00 90.31 232 THR A C 1
ATOM 1773 O O . THR A 1 232 ? -4.834 5.234 9.513 1.00 90.31 232 THR A O 1
ATOM 1776 N N . LEU A 1 233 ? -5.264 4.548 11.618 1.00 87.62 233 LEU A N 1
ATOM 1777 C CA . LEU A 1 233 ? -6.689 4.302 11.450 1.00 87.62 233 LEU A CA 1
ATOM 1778 C C . LEU A 1 233 ? -7.526 5.228 12.323 1.00 87.62 233 LEU A C 1
ATOM 1780 O O . LEU A 1 233 ? -7.225 5.392 13.503 1.00 87.62 233 LEU A O 1
ATOM 1784 N N . ASN A 1 234 ? -8.621 5.741 11.769 1.00 86.56 234 ASN A N 1
ATOM 1785 C CA . ASN A 1 234 ? -9.723 6.301 12.544 1.00 86.56 234 ASN A CA 1
ATOM 1786 C C . ASN A 1 234 ? -10.855 5.282 12.644 1.00 86.56 234 ASN A C 1
ATOM 1788 O O . ASN A 1 234 ? -11.272 4.712 11.638 1.00 86.56 234 ASN A O 1
ATOM 1792 N N . PHE A 1 235 ? -11.384 5.113 13.850 1.00 85.88 235 PHE A N 1
ATOM 1793 C CA . PHE A 1 235 ? -12.642 4.428 14.115 1.00 85.88 235 PHE A CA 1
ATOM 1794 C C . PHE A 1 235 ? -13.728 5.491 14.213 1.00 85.88 235 PHE A C 1
ATOM 1796 O O . PHE A 1 235 ? -13.686 6.327 15.112 1.00 85.88 235 PHE A O 1
ATOM 1803 N N . VAL A 1 236 ? -14.676 5.482 13.286 1.00 83.44 236 VAL A N 1
ATOM 1804 C CA . VAL A 1 236 ? -15.690 6.525 13.118 1.00 83.44 236 VAL A CA 1
ATOM 1805 C C . VAL A 1 236 ? -17.072 5.921 13.312 1.00 83.44 236 VAL A C 1
ATOM 1807 O O . VAL A 1 236 ? -17.407 4.908 12.705 1.00 83.44 236 VAL A O 1
ATOM 1810 N N . LEU A 1 237 ? -17.881 6.530 14.173 1.00 81.56 237 LEU A N 1
ATOM 1811 C CA . LEU A 1 237 ? -19.259 6.114 14.413 1.00 81.56 237 LEU A CA 1
ATOM 1812 C C . LEU A 1 237 ? -20.191 6.795 13.408 1.00 81.56 237 LEU A C 1
ATOM 1814 O O . LEU A 1 237 ? -20.468 7.990 13.525 1.00 81.56 237 LEU A O 1
ATOM 1818 N N . GLY A 1 238 ? -20.675 6.031 12.435 1.00 71.12 238 GLY A N 1
ATOM 1819 C CA . GLY A 1 238 ? -21.405 6.523 11.271 1.00 71.12 238 GLY A CA 1
ATOM 1820 C C . GLY A 1 238 ? -20.578 6.447 9.986 1.00 71.12 238 GLY A C 1
ATOM 1821 O O . GLY A 1 238 ? -19.545 5.784 9.927 1.00 71.12 238 GLY A O 1
ATOM 1822 N N . ILE A 1 239 ? -21.070 7.100 8.932 1.00 67.31 239 ILE A N 1
ATOM 1823 C CA . ILE A 1 239 ? -20.436 7.141 7.610 1.00 67.31 239 ILE A CA 1
ATOM 1824 C C . ILE A 1 239 ? -20.294 8.604 7.186 1.00 67.31 239 ILE A C 1
ATOM 1826 O O . ILE A 1 239 ? -21.261 9.365 7.239 1.00 67.31 239 ILE A O 1
ATOM 1830 N N . GLY A 1 240 ? -19.116 8.965 6.676 1.00 60.94 240 GLY A N 1
ATOM 1831 C CA . GLY A 1 240 ? -18.848 10.275 6.079 1.00 60.94 240 GLY A CA 1
ATOM 1832 C C . GLY A 1 240 ? -18.142 11.259 7.018 1.00 60.94 240 GLY A C 1
ATOM 1833 O O . GLY A 1 240 ? -17.913 10.985 8.191 1.00 60.94 240 GLY A O 1
ATOM 1834 N N . GLY A 1 241 ? -17.770 12.427 6.484 1.00 61.34 241 GLY A N 1
ATOM 1835 C CA . GLY A 1 241 ? -16.862 13.377 7.149 1.00 61.34 241 GLY A CA 1
ATOM 1836 C C . GLY A 1 241 ? -17.440 14.172 8.328 1.00 61.34 241 GLY A C 1
ATOM 1837 O O . GLY A 1 241 ? -16.705 14.918 8.964 1.00 61.34 241 GLY A O 1
ATOM 1838 N N . LEU A 1 242 ? -18.737 14.040 8.621 1.00 65.44 242 LEU A N 1
ATOM 1839 C CA . LEU A 1 242 ? -19.396 14.686 9.770 1.00 65.44 242 LEU A CA 1
ATOM 1840 C C . LEU A 1 242 ? -19.628 13.717 10.941 1.00 65.44 242 LEU A C 1
ATOM 1842 O O . LEU A 1 242 ? -20.209 14.099 11.954 1.00 65.44 242 LEU A O 1
ATOM 1846 N N . SER A 1 243 ? -19.227 12.455 10.787 1.00 75.88 243 SER A N 1
ATOM 1847 C CA . SER A 1 243 ? -19.369 11.423 11.809 1.00 75.88 243 SER A CA 1
ATOM 1848 C C . SER A 1 243 ? -18.274 11.526 12.873 1.00 75.88 243 SER A C 1
ATOM 1850 O O . SER A 1 243 ? -17.163 11.984 12.612 1.00 75.88 243 SER A O 1
ATOM 1852 N N . ASN A 1 244 ? -18.587 11.093 14.095 1.00 81.69 244 ASN A N 1
ATOM 1853 C CA . ASN A 1 244 ? -17.691 11.257 15.237 1.00 81.69 244 ASN A CA 1
ATOM 1854 C C . ASN A 1 244 ? -16.583 10.197 15.231 1.00 81.69 244 ASN A C 1
ATOM 1856 O O . ASN A 1 244 ? -16.866 8.997 15.277 1.00 81.69 244 ASN A O 1
ATOM 1860 N N . THR A 1 245 ? -15.323 10.634 15.253 1.00 87.06 245 THR A N 1
ATOM 1861 C CA . THR A 1 245 ? -14.176 9.750 15.494 1.00 87.06 245 THR A CA 1
ATOM 1862 C C . THR A 1 245 ? 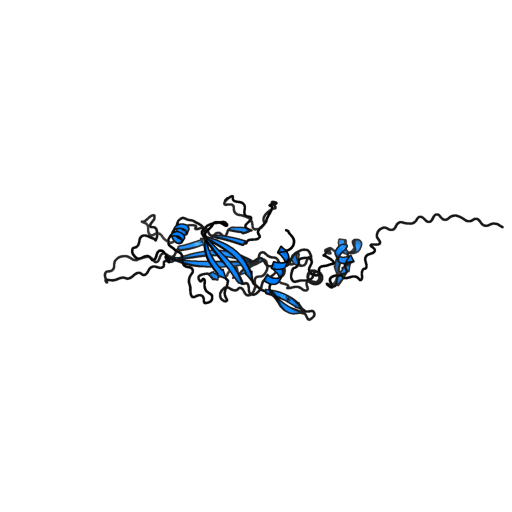-14.149 9.325 16.961 1.00 87.06 245 THR A C 1
ATOM 1864 O O . THR A 1 245 ? -14.039 10.154 17.859 1.00 87.06 245 THR A O 1
ATOM 1867 N N . ILE A 1 246 ? -14.240 8.019 17.196 1.00 86.81 246 ILE A N 1
ATOM 1868 C CA . ILE A 1 246 ? -14.134 7.381 18.511 1.00 86.81 246 ILE A CA 1
ATOM 1869 C C . ILE A 1 246 ? -12.668 7.297 18.939 1.00 86.81 246 ILE A C 1
ATOM 1871 O O . ILE A 1 246 ? -12.331 7.597 20.080 1.00 86.81 246 ILE A O 1
ATOM 1875 N N . A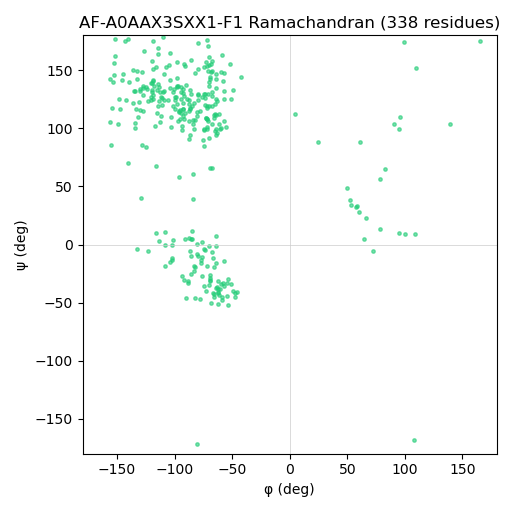LA A 1 247 ? -11.801 6.846 18.031 1.00 87.12 247 ALA A N 1
ATOM 1876 C CA . ALA A 1 247 ? -10.391 6.626 18.316 1.00 87.12 247 ALA A CA 1
ATOM 1877 C C . ALA A 1 247 ? -9.546 6.769 17.051 1.00 87.12 247 ALA A C 1
ATOM 1879 O O . ALA A 1 247 ? -9.963 6.353 15.969 1.00 87.12 247 ALA A O 1
ATOM 1880 N N . THR A 1 248 ? -8.334 7.288 17.222 1.00 88.81 248 THR A N 1
ATOM 1881 C CA . THR A 1 248 ? -7.274 7.259 16.212 1.00 88.81 248 THR A CA 1
ATOM 1882 C C . THR A 1 248 ? -6.160 6.366 16.729 1.00 88.81 248 THR A C 1
ATOM 1884 O O . THR A 1 248 ? -5.650 6.591 17.825 1.00 88.81 248 THR A O 1
ATOM 1887 N N . ILE A 1 249 ? -5.798 5.341 15.964 1.00 87.88 249 ILE A N 1
ATOM 1888 C CA . ILE A 1 249 ? -4.844 4.319 16.395 1.00 87.88 249 ILE A CA 1
ATOM 1889 C C . ILE A 1 249 ? -3.790 4.138 15.307 1.00 87.88 249 ILE A C 1
ATOM 1891 O O . ILE A 1 249 ? -4.100 4.045 14.121 1.00 87.88 249 ILE A O 1
ATOM 1895 N N . ILE A 1 250 ? -2.528 4.095 15.720 1.00 89.38 250 ILE A N 1
ATOM 1896 C CA . ILE A 1 250 ? -1.386 3.829 14.845 1.00 89.38 250 ILE A CA 1
ATOM 1897 C C . ILE A 1 250 ? -0.939 2.396 15.102 1.00 89.38 250 ILE A C 1
ATOM 1899 O O . ILE A 1 250 ? -0.806 2.002 16.259 1.00 89.38 250 ILE A O 1
ATOM 1903 N N . ALA A 1 251 ? -0.676 1.635 14.043 1.00 88.25 251 ALA A N 1
ATOM 1904 C CA . ALA A 1 251 ? -0.162 0.282 14.173 1.00 88.25 251 ALA A CA 1
ATOM 1905 C C . ALA A 1 251 ? 1.151 0.269 14.969 1.00 88.25 251 ALA A C 1
ATOM 1907 O O . ALA A 1 251 ? 2.067 1.053 14.711 1.00 88.25 251 ALA A O 1
ATOM 1908 N N . LYS A 1 252 ? 1.223 -0.631 15.947 1.00 86.69 252 LYS A N 1
ATOM 1909 C CA . LYS A 1 252 ? 2.400 -0.885 16.788 1.00 86.69 252 LYS A CA 1
ATOM 1910 C C . LYS A 1 252 ? 3.000 -2.248 16.460 1.00 86.69 252 LYS A C 1
ATOM 1912 O O . LYS A 1 252 ? 2.434 -2.995 15.665 1.00 86.69 252 LYS A O 1
ATOM 1917 N N . SER A 1 253 ? 4.101 -2.600 17.122 1.00 84.00 253 SER A N 1
ATOM 1918 C CA . SER A 1 253 ? 4.907 -3.801 16.846 1.00 84.00 253 SER A CA 1
ATOM 1919 C C . SER A 1 253 ? 4.121 -5.118 16.766 1.00 84.00 253 SER A C 1
ATOM 1921 O O . SER A 1 253 ? 4.458 -5.978 15.961 1.00 84.00 253 SER A O 1
ATOM 1923 N N . ASN A 1 254 ? 3.052 -5.286 17.549 1.00 82.00 254 ASN A N 1
ATOM 1924 C CA . ASN A 1 254 ? 2.176 -6.468 17.534 1.00 82.00 254 ASN A CA 1
ATOM 1925 C C . ASN A 1 254 ? 1.149 -6.485 16.384 1.00 82.00 254 ASN A C 1
ATOM 1927 O O . ASN A 1 254 ? 0.470 -7.489 16.178 1.00 82.00 254 ASN A O 1
ATOM 1931 N N . THR A 1 255 ? 1.017 -5.378 15.660 1.00 88.88 255 THR A N 1
ATOM 1932 C CA . THR A 1 255 ? 0.083 -5.177 14.540 1.00 88.88 255 THR A CA 1
ATOM 1933 C C . THR A 1 255 ? 0.785 -4.767 13.241 1.00 88.88 255 THR A C 1
ATOM 1935 O O . THR A 1 255 ? 0.132 -4.698 12.205 1.00 88.88 255 THR A O 1
ATOM 1938 N N . THR A 1 256 ? 2.100 -4.530 13.272 1.00 92.12 256 THR A N 1
ATOM 1939 C CA . THR A 1 256 ? 2.929 -4.252 12.095 1.00 92.12 256 THR A CA 1
ATOM 1940 C C . THR A 1 256 ? 3.028 -5.493 11.212 1.00 92.12 256 THR A C 1
ATOM 1942 O O . THR A 1 256 ? 3.347 -6.586 11.684 1.00 92.12 256 THR A O 1
ATOM 1945 N N . ALA A 1 257 ? 2.787 -5.327 9.911 1.00 94.06 257 ALA A N 1
ATOM 1946 C CA . ALA A 1 257 ? 3.012 -6.391 8.938 1.00 94.06 257 ALA A CA 1
ATOM 1947 C C . ALA A 1 257 ? 4.425 -6.278 8.359 1.00 94.06 257 ALA A C 1
ATOM 1949 O O . ALA A 1 257 ? 4.797 -5.230 7.842 1.00 94.06 257 ALA A O 1
ATOM 1950 N N . ASN A 1 258 ? 5.208 -7.357 8.381 1.00 95.06 258 ASN A N 1
ATOM 1951 C CA . ASN A 1 258 ? 6.575 -7.317 7.843 1.00 95.06 258 ASN A CA 1
ATOM 1952 C C . ASN A 1 258 ? 6.607 -7.012 6.340 1.00 95.06 258 ASN A C 1
ATOM 1954 O O . ASN A 1 258 ? 7.492 -6.300 5.875 1.00 95.06 258 ASN A O 1
ATOM 1958 N N . VAL A 1 259 ? 5.656 -7.565 5.584 1.00 95.31 259 VAL A N 1
ATOM 1959 C CA . VAL A 1 259 ? 5.505 -7.334 4.147 1.00 95.31 259 VAL A CA 1
ATOM 1960 C C . VAL A 1 259 ? 4.064 -7.591 3.723 1.00 95.31 259 VAL A C 1
ATOM 1962 O O . VAL A 1 259 ? 3.432 -8.532 4.207 1.00 95.31 259 VAL A O 1
ATOM 1965 N N . ILE A 1 260 ? 3.559 -6.779 2.796 1.00 92.38 260 ILE A N 1
ATOM 1966 C CA . ILE A 1 260 ? 2.312 -7.052 2.077 1.00 92.38 260 ILE A CA 1
ATOM 1967 C C . ILE A 1 260 ? 2.556 -6.839 0.583 1.00 92.38 260 ILE A C 1
ATOM 1969 O O . ILE A 1 260 ? 2.734 -5.710 0.118 1.00 92.38 260 ILE A O 1
ATOM 1973 N N . LEU A 1 261 ? 2.563 -7.943 -0.166 1.00 92.69 261 LEU A N 1
ATOM 1974 C CA . LEU A 1 261 ? 2.666 -7.919 -1.625 1.00 92.69 261 LEU A CA 1
ATOM 1975 C C . LEU A 1 261 ? 1.389 -7.332 -2.254 1.00 92.69 261 LEU A C 1
ATOM 1977 O O . LEU A 1 261 ? 0.320 -7.428 -1.644 1.00 92.69 261 LEU A O 1
ATOM 1981 N N . PRO A 1 262 ? 1.463 -6.766 -3.468 1.00 88.38 262 PRO A N 1
ATOM 1982 C CA . PRO A 1 262 ? 0.285 -6.369 -4.235 1.00 88.38 262 PRO A CA 1
ATOM 1983 C C . PRO A 1 262 ? -0.764 -7.486 -4.324 1.00 88.38 262 PRO A C 1
ATOM 1985 O O . PRO A 1 262 ? -0.440 -8.648 -4.572 1.00 88.38 262 PRO A O 1
ATOM 1988 N N . GLY A 1 263 ? -2.028 -7.155 -4.067 1.00 83.31 263 GLY A N 1
ATOM 1989 C CA . GLY A 1 263 ? -3.156 -8.092 -4.033 1.00 83.31 263 GLY A CA 1
ATOM 1990 C C . GLY A 1 263 ? -3.196 -9.040 -2.825 1.00 83.31 263 GLY A C 1
ATOM 1991 O O . GLY A 1 263 ? -4.173 -9.778 -2.661 1.00 83.31 263 GLY A O 1
ATOM 1992 N N . ALA A 1 264 ? -2.171 -9.044 -1.967 1.00 85.31 264 ALA A N 1
ATOM 1993 C CA . ALA A 1 264 ? -2.101 -9.918 -0.802 1.00 85.31 264 ALA A CA 1
ATOM 1994 C C . ALA A 1 264 ? -2.813 -9.325 0.422 1.00 85.31 264 ALA A C 1
ATOM 1996 O O . ALA A 1 264 ? -3.017 -8.114 0.541 1.00 85.31 264 ALA A O 1
ATOM 1997 N N . ILE A 1 265 ? -3.171 -10.213 1.355 1.00 85.31 265 ILE A N 1
ATOM 1998 C CA . ILE A 1 265 ? -3.861 -9.880 2.603 1.00 85.31 265 ILE A CA 1
ATOM 1999 C C . ILE A 1 265 ? -2.993 -10.297 3.791 1.00 85.31 265 ILE A C 1
ATOM 2001 O O . ILE A 1 265 ? -2.423 -11.387 3.782 1.00 85.31 265 ILE A O 1
ATOM 2005 N N . PHE A 1 266 ? -2.934 -9.456 4.823 1.00 87.88 266 PHE A N 1
ATOM 2006 C CA . PHE A 1 266 ? -2.267 -9.749 6.088 1.00 87.88 266 PHE A CA 1
ATOM 2007 C C . PHE A 1 266 ? -3.241 -9.700 7.282 1.00 87.88 266 PHE A C 1
ATOM 2009 O O . PHE A 1 266 ? -3.975 -8.723 7.430 1.00 87.88 266 PHE A O 1
ATOM 2016 N N . PRO A 1 267 ? -3.222 -10.697 8.182 1.00 90.75 267 PRO A N 1
ATOM 2017 C CA . PRO A 1 267 ? -2.656 -12.032 7.987 1.00 90.75 267 PRO A CA 1
ATOM 2018 C C . PRO A 1 267 ? -3.336 -12.749 6.810 1.00 90.75 267 PRO A C 1
ATOM 2020 O O . PRO A 1 267 ? -4.429 -12.347 6.393 1.00 90.75 267 PRO A O 1
ATOM 2023 N N . ASP A 1 268 ? -2.712 -13.809 6.288 1.00 80.69 268 ASP A N 1
ATOM 2024 C CA . ASP A 1 268 ? -3.199 -14.532 5.101 1.00 80.69 268 ASP A CA 1
ATOM 2025 C C . ASP A 1 268 ? -4.684 -14.929 5.259 1.00 80.69 268 ASP A C 1
ATOM 2027 O O . ASP A 1 268 ? -5.207 -15.055 6.370 1.00 80.69 268 ASP A O 1
ATOM 2031 N N . LYS A 1 269 ? -5.407 -15.127 4.156 1.00 75.19 269 LYS A N 1
ATOM 2032 C CA . LYS A 1 269 ? -6.826 -15.503 4.099 1.00 75.19 269 LYS A CA 1
ATOM 2033 C C . LYS A 1 269 ? -7.176 -16.640 5.060 1.00 75.19 269 LYS A C 1
ATOM 2035 O O . LYS A 1 269 ? -8.204 -16.543 5.724 1.00 75.19 269 LYS A O 1
ATOM 2040 N N . VAL A 1 270 ? -6.311 -17.649 5.176 1.00 78.25 270 VAL A N 1
ATOM 2041 C CA . VAL A 1 270 ? -6.501 -18.822 6.052 1.00 78.25 270 VAL A CA 1
ATOM 2042 C C . VAL A 1 270 ? -6.221 -18.551 7.534 1.00 78.25 270 VAL A C 1
ATOM 2044 O O . VAL A 1 270 ? -6.608 -19.342 8.389 1.00 78.25 270 VAL A O 1
ATOM 2047 N N . GLN A 1 271 ? -5.540 -17.451 7.849 1.00 82.50 271 GLN A N 1
ATOM 2048 C CA . GLN A 1 271 ? -5.208 -17.054 9.211 1.00 82.50 271 GLN A CA 1
ATOM 2049 C C . GLN A 1 271 ? -6.292 -16.147 9.800 1.00 82.50 271 GLN A C 1
ATOM 2051 O O . GLN A 1 271 ? -6.997 -15.423 9.090 1.00 82.50 271 GLN A O 1
ATOM 2056 N N . ASN A 1 272 ? -6.404 -16.158 11.126 1.00 84.38 272 ASN A N 1
ATOM 2057 C CA . ASN A 1 272 ? -7.300 -15.253 11.834 1.00 84.38 272 ASN A CA 1
ATOM 2058 C C . ASN A 1 272 ? -6.821 -13.798 11.710 1.00 84.38 272 ASN A C 1
ATOM 2060 O O . ASN A 1 272 ? -5.627 -13.527 11.605 1.00 84.38 272 ASN A O 1
ATOM 2064 N N . SER A 1 273 ? -7.771 -12.866 11.726 1.00 85.81 273 SER A N 1
ATOM 2065 C CA . SER A 1 273 ? -7.517 -11.423 11.725 1.00 85.81 273 SER A CA 1
ATOM 2066 C C . SER A 1 273 ? -6.696 -10.972 12.937 1.00 85.81 273 SER A C 1
ATOM 2068 O O . SER A 1 273 ? -6.858 -11.523 14.030 1.00 85.81 273 SER A O 1
ATOM 2070 N N . ILE A 1 274 ? -5.885 -9.924 12.764 1.00 90.06 274 ILE A N 1
ATOM 2071 C CA . ILE A 1 274 ? -5.211 -9.257 13.886 1.00 90.06 274 ILE A CA 1
ATOM 2072 C C . ILE A 1 274 ? -6.214 -8.463 14.721 1.00 90.06 274 ILE A C 1
ATOM 2074 O O . ILE A 1 274 ? -7.251 -8.025 14.223 1.00 90.06 274 ILE A O 1
ATOM 2078 N N . VAL A 1 275 ? -5.895 -8.282 15.998 1.00 87.44 275 VAL A N 1
ATOM 2079 C CA . VAL A 1 275 ? -6.746 -7.594 16.971 1.00 87.44 275 VAL A CA 1
ATOM 2080 C C . VAL A 1 275 ? -6.251 -6.170 17.188 1.00 87.44 275 VAL A C 1
ATOM 2082 O O . VAL A 1 275 ? -5.069 -5.953 17.433 1.00 87.44 275 VAL A O 1
ATOM 2085 N N . TRP A 1 276 ? -7.180 -5.222 17.124 1.00 84.94 276 TRP A N 1
ATOM 2086 C CA . TRP A 1 276 ? -7.012 -3.813 17.457 1.00 84.94 276 TRP A CA 1
ATOM 2087 C C . TRP A 1 276 ? -7.925 -3.493 18.633 1.00 84.94 276 TRP A C 1
ATOM 2089 O O . TRP A 1 276 ? -9.141 -3.380 18.481 1.00 84.94 276 TRP A O 1
ATOM 2099 N N . ASN A 1 277 ? -7.342 -3.414 19.823 1.00 80.56 277 ASN A N 1
ATOM 2100 C CA . ASN A 1 277 ? -8.083 -3.255 21.071 1.00 80.56 277 ASN A CA 1
ATOM 2101 C C . ASN A 1 277 ? -7.519 -2.165 21.986 1.00 80.56 277 ASN A C 1
ATOM 2103 O O . ASN A 1 277 ? -8.134 -1.908 23.017 1.00 80.56 277 ASN A O 1
ATOM 2107 N N . THR A 1 278 ? -6.400 -1.529 21.631 1.00 80.81 278 THR A N 1
ATOM 2108 C CA . THR A 1 278 ? -5.693 -0.553 22.469 1.00 80.81 278 THR A CA 1
ATOM 2109 C C . THR A 1 278 ? -5.332 0.716 21.702 1.00 80.81 278 THR A C 1
ATOM 2111 O O . THR A 1 278 ? -5.122 0.671 20.492 1.00 80.81 278 THR A O 1
ATOM 2114 N N . ILE A 1 279 ? -5.280 1.854 22.403 1.00 79.00 279 ILE A N 1
ATOM 2115 C CA . ILE A 1 279 ? -5.019 3.183 21.813 1.00 79.00 279 ILE A CA 1
ATOM 2116 C C . ILE A 1 279 ? -3.600 3.713 22.064 1.00 79.00 279 ILE A C 1
ATOM 2118 O O . ILE A 1 279 ? -3.184 4.675 21.424 1.00 79.00 279 ILE A O 1
ATOM 2122 N N . ASP A 1 280 ? -2.867 3.129 23.006 1.00 75.12 280 ASP A N 1
ATOM 2123 C CA . ASP A 1 280 ? -1.573 3.616 23.475 1.00 75.12 280 ASP A CA 1
ATOM 2124 C C . ASP A 1 280 ? -0.389 2.799 22.937 1.00 75.12 280 ASP A C 1
ATOM 2126 O O . ASP A 1 280 ? -0.527 1.666 22.476 1.00 75.12 280 ASP A O 1
ATOM 2130 N N . ASP A 1 281 ? 0.810 3.371 23.056 1.00 70.19 281 ASP A N 1
ATOM 2131 C CA . ASP A 1 281 ? 2.060 2.785 22.554 1.00 70.19 281 ASP A CA 1
ATOM 2132 C C . ASP A 1 281 ? 2.471 1.487 23.267 1.00 70.19 281 ASP A C 1
ATOM 2134 O O . ASP A 1 281 ? 3.252 0.706 22.723 1.00 70.19 281 ASP A O 1
ATOM 2138 N N . PHE A 1 282 ? 1.940 1.243 24.469 1.00 73.75 282 PHE A N 1
ATOM 2139 C CA . PHE A 1 282 ? 2.280 0.096 25.313 1.00 73.75 282 PHE A CA 1
ATOM 2140 C C . PHE A 1 282 ? 1.158 -0.943 25.397 1.00 73.75 282 PHE A C 1
ATOM 2142 O O . PHE A 1 282 ? 1.235 -1.850 26.227 1.00 73.75 282 PHE A O 1
ATOM 2149 N N . ASN A 1 283 ? 0.121 -0.831 24.558 1.00 73.81 283 ASN A N 1
ATOM 2150 C CA . ASN A 1 283 ? -1.034 -1.731 24.549 1.00 73.81 283 ASN A CA 1
ATOM 2151 C C . ASN A 1 283 ? -1.694 -1.900 25.934 1.00 73.81 283 ASN A C 1
ATOM 2153 O O . ASN A 1 283 ? -2.100 -2.999 26.314 1.00 73.81 283 ASN A O 1
ATOM 2157 N N . SER A 1 284 ? -1.765 -0.822 26.711 1.00 75.31 284 SER A N 1
ATOM 2158 C CA . SER A 1 284 ? -2.258 -0.814 28.091 1.00 75.31 284 SER A CA 1
ATOM 2159 C C . SER A 1 284 ? -3.623 -0.137 28.251 1.00 75.31 284 SER A C 1
ATOM 2161 O O . SER A 1 284 ? -4.294 -0.356 29.258 1.00 75.31 284 SER A O 1
ATOM 2163 N N . GLN A 1 285 ? -4.057 0.678 27.288 1.00 83.50 285 GLN A N 1
ATOM 2164 C CA . GLN A 1 285 ? -5.316 1.419 27.336 1.00 83.50 285 GLN A CA 1
ATOM 2165 C C . GLN A 1 285 ? -6.293 0.874 26.295 1.00 83.50 285 GLN A C 1
ATOM 2167 O O . GLN A 1 285 ? -6.065 1.077 25.101 1.00 83.50 285 GLN A O 1
ATOM 2172 N N . PRO A 1 286 ? -7.382 0.199 26.707 1.00 86.81 286 PRO A N 1
ATOM 2173 C CA . PRO A 1 286 ? -8.370 -0.303 25.768 1.00 86.81 286 PRO A CA 1
ATOM 2174 C C . PRO A 1 286 ? -9.134 0.838 25.085 1.00 86.81 286 PRO A C 1
ATOM 2176 O O . PRO A 1 286 ? -9.241 1.941 25.624 1.00 86.81 286 PRO A O 1
ATOM 2179 N N . ILE A 1 287 ? -9.722 0.565 23.920 1.00 87.19 287 ILE A N 1
ATOM 2180 C CA . ILE A 1 287 ? -10.606 1.526 23.244 1.00 87.19 287 ILE A CA 1
ATOM 2181 C C . ILE A 1 287 ? -11.921 1.615 24.026 1.00 87.19 287 ILE A C 1
ATOM 2183 O O . ILE A 1 287 ? -12.719 0.678 24.015 1.00 87.19 287 ILE A O 1
ATOM 2187 N N . LYS A 1 288 ? -12.142 2.732 24.718 1.00 89.69 288 LYS A N 1
ATOM 2188 C CA . LYS A 1 288 ? -13.315 2.968 25.570 1.00 89.69 288 LYS A CA 1
ATOM 2189 C C . LYS A 1 288 ? -14.448 3.611 24.778 1.00 89.69 288 LYS A C 1
ATOM 2191 O O . LYS A 1 288 ? -14.207 4.547 24.022 1.00 89.69 288 LYS A O 1
ATOM 2196 N N . LEU A 1 289 ? -15.671 3.139 25.002 1.00 86.94 289 LEU A N 1
ATOM 2197 C CA . LEU A 1 289 ? -16.895 3.740 24.481 1.00 86.94 289 LEU A CA 1
ATOM 2198 C C . LEU A 1 289 ? -17.753 4.287 25.619 1.00 86.94 289 LEU A C 1
ATOM 2200 O O . LEU A 1 289 ? -17.932 3.630 26.650 1.00 86.94 289 LEU A O 1
ATOM 2204 N N . ASN A 1 290 ? -18.324 5.467 25.399 1.00 87.44 290 ASN A N 1
ATOM 2205 C CA . ASN A 1 290 ? -19.348 6.017 26.276 1.00 87.44 290 ASN A CA 1
ATOM 2206 C C . ASN A 1 290 ? -20.724 5.395 25.976 1.00 87.44 290 ASN A C 1
ATOM 2208 O O . ASN A 1 290 ? -20.903 4.635 25.021 1.00 87.44 290 ASN A O 1
ATOM 2212 N N . TYR A 1 291 ? -21.707 5.732 26.805 1.00 82.88 291 TYR A N 1
ATOM 2213 C CA . TYR A 1 291 ? -23.078 5.250 26.674 1.00 82.88 291 TYR A CA 1
ATOM 2214 C C . TYR A 1 291 ? -23.677 5.495 25.282 1.00 82.88 291 TYR A C 1
ATOM 2216 O O . TYR A 1 291 ? -24.183 4.566 24.656 1.00 82.88 291 TYR A O 1
ATOM 2224 N N . GLU A 1 292 ? -23.614 6.738 24.802 1.00 85.50 292 GLU A N 1
ATOM 2225 C CA . GLU A 1 292 ? -24.267 7.164 23.558 1.00 85.50 292 GLU A CA 1
ATOM 2226 C C . GLU A 1 292 ? -23.682 6.430 22.347 1.00 85.50 292 GLU A C 1
ATOM 2228 O O . GLU A 1 292 ? -24.406 6.017 21.445 1.00 85.50 292 GLU A O 1
ATOM 2233 N N . GLN A 1 293 ? -22.367 6.195 22.352 1.00 86.62 293 GLN A N 1
ATOM 2234 C CA . GLN A 1 293 ? -21.675 5.435 21.313 1.00 86.62 293 GLN A CA 1
ATOM 2235 C C . GLN A 1 293 ? -22.098 3.962 21.307 1.00 86.62 293 GLN A C 1
ATOM 2237 O O . GLN A 1 293 ? -22.305 3.384 20.240 1.00 86.62 293 GLN A O 1
ATOM 2242 N N . VAL A 1 294 ? -22.248 3.347 22.485 1.00 81.12 294 VAL A N 1
ATOM 2243 C CA . VAL A 1 294 ? -22.731 1.963 22.605 1.00 81.12 294 VAL A CA 1
ATOM 2244 C C . VAL A 1 294 ? -24.179 1.850 22.129 1.00 81.12 294 VAL A C 1
ATOM 2246 O O . VAL A 1 294 ? -24.496 0.944 21.360 1.00 81.12 294 VAL A O 1
ATOM 2249 N N . GLU A 1 295 ? -25.046 2.775 22.539 1.00 81.44 295 GLU A N 1
ATOM 2250 C CA . GLU A 1 295 ? -26.451 2.807 22.123 1.00 81.44 295 GLU A CA 1
ATOM 2251 C C . GLU A 1 295 ? -26.590 3.006 20.606 1.00 81.44 295 GLU A C 1
ATOM 2253 O O . GLU A 1 295 ? -27.360 2.301 19.949 1.00 81.44 295 GLU A O 1
ATOM 2258 N N . ALA A 1 296 ? -25.787 3.890 20.014 1.00 79.56 296 ALA A N 1
ATOM 2259 C CA . ALA A 1 296 ? -25.739 4.079 18.568 1.00 79.56 296 ALA A CA 1
ATOM 2260 C C . ALA A 1 296 ? -25.356 2.781 17.829 1.00 79.56 296 ALA A C 1
ATOM 2262 O O . ALA A 1 296 ? -26.044 2.370 16.895 1.00 79.56 296 ALA A O 1
ATOM 2263 N N . LEU A 1 297 ? -24.309 2.079 18.276 1.00 76.50 297 LEU A N 1
ATOM 2264 C CA . LEU A 1 297 ? -23.907 0.800 17.673 1.00 76.50 297 LEU A CA 1
ATOM 2265 C C . LEU A 1 297 ? -24.995 -0.281 17.813 1.00 76.50 297 LEU A C 1
ATOM 2267 O O . LEU A 1 297 ? -25.201 -1.079 16.897 1.00 76.50 297 LEU A O 1
ATOM 2271 N N . GLN A 1 298 ? -25.713 -0.302 18.942 1.00 72.75 298 GLN A N 1
ATOM 2272 C CA . GLN A 1 298 ? -26.814 -1.242 19.198 1.00 72.75 298 GLN A CA 1
ATOM 2273 C C . GLN A 1 298 ? -28.057 -0.961 18.354 1.00 72.75 298 GLN A C 1
ATOM 2275 O O . GLN A 1 298 ? -28.747 -1.893 17.944 1.00 72.75 298 GLN A O 1
ATOM 2280 N N . THR A 1 299 ? -28.336 0.312 18.083 1.00 73.50 299 THR A N 1
ATOM 2281 C CA . THR A 1 299 ? -29.459 0.747 17.238 1.00 73.50 299 THR A CA 1
ATOM 2282 C C . THR A 1 299 ? -29.159 0.635 15.742 1.00 73.50 299 THR A C 1
ATOM 2284 O O . THR A 1 299 ? -30.033 0.901 14.920 1.00 73.50 299 THR A O 1
ATOM 2287 N N . GLY A 1 300 ? -27.958 0.168 15.379 1.00 68.38 300 GLY A N 1
ATOM 2288 C CA . GLY A 1 300 ? -27.578 -0.155 14.005 1.00 68.38 300 GLY A CA 1
ATOM 2289 C C . GLY A 1 300 ? -26.751 0.919 13.301 1.00 68.38 300 GLY A C 1
ATOM 2290 O O . GLY A 1 300 ? -26.510 0.786 12.101 1.00 68.38 300 GLY A O 1
ATOM 2291 N N . VAL A 1 301 ? -26.283 1.957 14.009 1.00 73.81 301 VAL A N 1
ATOM 2292 C CA . VAL A 1 301 ? -25.307 2.902 13.447 1.00 73.81 301 VAL A CA 1
ATOM 2293 C C . VAL A 1 301 ? -24.010 2.138 13.153 1.00 73.81 301 VAL A C 1
ATOM 2295 O O . VAL A 1 301 ? -23.483 1.471 14.044 1.00 73.81 301 VAL A O 1
ATOM 2298 N N . PRO A 1 302 ? -23.489 2.188 11.916 1.00 72.12 302 PRO A N 1
ATOM 2299 C CA . PRO A 1 302 ? -22.297 1.439 11.550 1.00 72.12 302 PRO A CA 1
ATOM 2300 C C . PRO A 1 302 ? -21.027 2.043 12.157 1.00 72.12 302 PRO A C 1
ATOM 2302 O O . PRO A 1 302 ? -20.956 3.238 12.439 1.00 72.12 302 PRO A O 1
ATOM 2305 N N . LEU A 1 303 ? -19.997 1.212 12.289 1.00 74.44 303 LEU A N 1
ATOM 2306 C CA . LEU A 1 303 ? -18.637 1.630 12.607 1.00 74.44 303 LEU A CA 1
ATOM 2307 C C . LEU A 1 303 ? -17.812 1.633 11.317 1.00 74.44 303 LEU A C 1
ATOM 2309 O O . LEU A 1 303 ? -17.644 0.596 10.681 1.00 74.44 303 LEU A O 1
ATOM 2313 N N . GLN A 1 304 ? -17.277 2.779 10.920 1.00 78.19 304 GLN A N 1
ATOM 2314 C CA . GLN A 1 304 ? -16.371 2.899 9.784 1.00 78.19 304 GLN A CA 1
ATOM 2315 C C . GLN A 1 304 ? -14.916 2.914 10.268 1.00 78.19 304 GLN A C 1
ATOM 2317 O O . GLN A 1 304 ? -14.575 3.607 11.223 1.00 78.19 304 GLN A O 1
ATOM 2322 N N . ILE A 1 305 ? -14.043 2.172 9.590 1.00 77.38 305 ILE A N 1
ATOM 2323 C CA . ILE A 1 305 ? -12.594 2.343 9.693 1.00 77.38 305 ILE A CA 1
ATOM 2324 C C . ILE A 1 305 ? -12.129 3.163 8.502 1.00 77.38 305 ILE A C 1
ATOM 2326 O O . ILE A 1 305 ? -12.383 2.791 7.357 1.00 77.38 305 ILE A O 1
ATOM 2330 N N . GLN A 1 306 ? -11.405 4.241 8.771 1.00 81.38 306 GLN A N 1
ATOM 2331 C CA . GLN A 1 306 ? -10.744 5.047 7.750 1.00 81.38 306 GLN A CA 1
ATOM 2332 C C . GLN A 1 306 ? -9.233 4.882 7.888 1.00 81.38 306 GLN A C 1
ATOM 2334 O O . GLN A 1 306 ? -8.687 5.073 8.975 1.00 81.38 306 GLN A O 1
ATOM 2339 N N . THR A 1 307 ? -8.552 4.529 6.801 1.00 83.94 307 THR A N 1
ATOM 2340 C CA . THR A 1 307 ? -7.086 4.493 6.756 1.00 83.94 307 THR A CA 1
ATOM 2341 C C . THR A 1 307 ? -6.582 5.845 6.269 1.00 83.94 307 THR A C 1
ATOM 2343 O O . THR A 1 307 ? -6.730 6.174 5.097 1.00 83.94 307 THR A O 1
ATOM 2346 N N . ILE A 1 308 ? -6.000 6.630 7.178 1.00 83.56 308 ILE A N 1
ATOM 2347 C CA . ILE A 1 308 ? -5.611 8.029 6.919 1.00 83.56 308 ILE A CA 1
ATOM 2348 C C . ILE A 1 308 ? -4.264 8.093 6.201 1.00 83.56 308 ILE A C 1
ATOM 2350 O O . ILE A 1 308 ? -4.063 8.841 5.252 1.00 83.56 308 ILE A O 1
ATOM 2354 N N . GLN A 1 309 ? -3.314 7.308 6.697 1.00 86.44 309 GLN A N 1
ATOM 2355 C CA . GLN A 1 309 ? -1.965 7.208 6.165 1.00 86.44 309 GLN A CA 1
ATOM 2356 C C . GLN A 1 309 ? -1.419 5.825 6.484 1.00 86.44 309 GLN A C 1
ATOM 2358 O O . GLN A 1 309 ? -1.834 5.185 7.454 1.00 86.44 309 GLN A O 1
ATOM 2363 N N . THR A 1 310 ? -0.457 5.381 5.690 1.00 90.62 310 THR A N 1
ATOM 2364 C CA . THR A 1 310 ? 0.292 4.158 5.962 1.00 90.62 310 THR A CA 1
ATOM 2365 C C . THR A 1 310 ? 1.770 4.457 5.821 1.00 90.62 310 THR A C 1
ATOM 2367 O O . THR A 1 310 ? 2.202 4.913 4.765 1.00 90.62 310 THR A O 1
ATOM 2370 N N . SER A 1 311 ? 2.539 4.218 6.883 1.00 93.38 311 SER A N 1
ATOM 2371 C CA . SER A 1 311 ? 3.996 4.218 6.799 1.00 93.38 311 SER A CA 1
ATOM 2372 C C . SER A 1 311 ? 4.513 2.812 6.510 1.00 93.38 311 SER A C 1
ATOM 2374 O O . SER A 1 311 ? 3.845 1.806 6.765 1.00 93.38 311 SER A O 1
ATOM 2376 N N . GLY A 1 312 ? 5.703 2.760 5.928 1.00 94.81 312 GLY A N 1
ATOM 2377 C CA . GLY A 1 312 ? 6.394 1.529 5.591 1.00 94.81 312 GLY A CA 1
ATOM 2378 C C . GLY A 1 312 ? 7.535 1.798 4.621 1.00 94.81 312 GLY A C 1
ATOM 2379 O O . GLY A 1 312 ? 7.723 2.923 4.138 1.00 94.81 312 GLY A O 1
ATOM 2380 N N . LEU A 1 313 ? 8.287 0.745 4.336 1.00 96.31 313 LEU A N 1
ATOM 2381 C CA . LEU A 1 313 ? 9.505 0.793 3.545 1.00 96.31 313 LEU A CA 1
ATOM 2382 C C . LEU A 1 313 ? 9.288 0.239 2.131 1.00 96.31 313 LEU A C 1
ATOM 2384 O O . LEU A 1 313 ? 8.419 -0.610 1.901 1.00 96.31 313 LEU A O 1
ATOM 2388 N N . TYR A 1 314 ? 10.120 0.698 1.201 1.00 94.75 314 TYR A N 1
ATOM 2389 C CA . TYR A 1 314 ? 10.378 0.079 -0.098 1.00 94.75 314 TYR A CA 1
ATOM 2390 C C . TYR A 1 314 ? 11.818 -0.410 -0.168 1.00 94.75 314 TYR A C 1
ATOM 2392 O O . TYR A 1 314 ? 12.663 0.021 0.619 1.00 94.75 314 TYR A O 1
ATOM 2400 N N . LYS A 1 315 ? 12.100 -1.280 -1.138 1.00 93.50 315 LYS A N 1
ATOM 2401 C CA . LYS A 1 315 ? 13.452 -1.751 -1.430 1.00 93.50 315 LYS A CA 1
ATOM 2402 C C . LYS A 1 315 ? 13.905 -1.242 -2.786 1.00 93.50 315 LYS A C 1
ATOM 2404 O O . LYS A 1 315 ? 13.194 -1.411 -3.765 1.00 93.50 315 LYS A O 1
ATOM 2409 N N . THR A 1 316 ? 15.098 -0.675 -2.836 1.00 90.56 316 THR A N 1
ATOM 2410 C CA . THR A 1 316 ? 15.852 -0.417 -4.069 1.00 90.56 316 THR A CA 1
ATOM 2411 C C . THR A 1 316 ? 17.115 -1.267 -4.074 1.00 90.56 316 THR A C 1
ATOM 2413 O O . THR A 1 316 ? 17.450 -1.891 -3.064 1.00 90.56 316 THR A O 1
ATOM 2416 N N . TYR A 1 317 ? 17.805 -1.323 -5.209 1.00 86.38 317 TYR A N 1
ATOM 2417 C CA . TYR A 1 317 ? 19.025 -2.107 -5.357 1.00 86.38 317 TYR A CA 1
ATOM 2418 C C . TYR A 1 317 ? 20.161 -1.214 -5.831 1.00 86.38 317 TYR A C 1
ATOM 2420 O O . TYR A 1 317 ? 20.001 -0.436 -6.763 1.00 86.38 317 TYR A O 1
ATOM 2428 N N . THR A 1 318 ? 21.326 -1.330 -5.199 1.00 83.00 318 THR A N 1
ATOM 2429 C CA . THR A 1 318 ? 22.537 -0.675 -5.703 1.00 83.00 318 THR A CA 1
ATOM 2430 C C . THR A 1 318 ? 23.032 -1.359 -6.982 1.00 83.00 318 THR A C 1
ATOM 2432 O O . THR A 1 318 ? 22.588 -2.456 -7.330 1.00 83.00 318 THR A O 1
ATOM 2435 N N . ALA A 1 319 ? 24.019 -0.757 -7.654 1.00 75.44 319 ALA A N 1
ATOM 2436 C CA . ALA A 1 319 ? 24.678 -1.361 -8.816 1.00 75.44 319 ALA A CA 1
ATOM 2437 C C . ALA A 1 319 ? 25.232 -2.779 -8.537 1.00 75.44 319 ALA A C 1
ATOM 2439 O O . ALA A 1 319 ? 25.226 -3.625 -9.429 1.00 75.44 319 ALA A O 1
ATOM 2440 N N . ASP A 1 320 ? 25.623 -3.059 -7.288 1.00 80.00 320 ASP A N 1
ATOM 2441 C CA . ASP A 1 320 ? 26.104 -4.369 -6.820 1.00 80.00 320 ASP A CA 1
ATOM 2442 C C . ASP A 1 320 ? 24.967 -5.329 -6.407 1.00 80.00 320 ASP A C 1
ATOM 2444 O O . ASP A 1 320 ? 25.211 -6.363 -5.784 1.00 80.00 320 ASP A O 1
ATOM 2448 N N . MET A 1 321 ? 23.711 -4.991 -6.725 1.00 76.94 321 MET A N 1
ATOM 2449 C CA . MET A 1 321 ? 22.495 -5.732 -6.362 1.00 76.94 321 MET A CA 1
ATOM 2450 C C . MET A 1 321 ? 22.276 -5.891 -4.849 1.00 76.94 321 MET A C 1
ATOM 2452 O O . MET A 1 321 ? 21.621 -6.835 -4.398 1.00 76.94 321 MET A O 1
ATOM 2456 N N . LEU A 1 322 ? 22.787 -4.956 -4.043 1.00 81.75 322 LEU A N 1
ATOM 2457 C CA . LEU A 1 322 ? 22.520 -4.924 -2.607 1.00 81.75 322 LEU A CA 1
ATOM 2458 C C . LEU A 1 322 ? 21.218 -4.174 -2.335 1.00 81.75 322 LEU A C 1
ATOM 2460 O O . LEU A 1 322 ? 21.035 -3.056 -2.810 1.00 81.75 322 LEU A O 1
ATOM 2464 N N . ALA A 1 323 ? 20.329 -4.787 -1.552 1.00 85.25 323 ALA A N 1
ATOM 2465 C CA . ALA A 1 323 ? 19.060 -4.174 -1.186 1.00 85.25 323 ALA A CA 1
ATOM 2466 C C . ALA A 1 323 ? 19.270 -3.016 -0.199 1.00 85.25 323 ALA A C 1
ATOM 2468 O O . ALA A 1 323 ? 19.897 -3.182 0.850 1.00 85.25 323 ALA A O 1
ATOM 2469 N N . THR A 1 324 ? 18.684 -1.868 -0.513 1.00 88.38 324 THR A N 1
ATOM 2470 C CA . THR A 1 324 ? 18.607 -0.686 0.347 1.00 88.38 324 THR A CA 1
ATOM 2471 C C . THR A 1 324 ? 17.155 -0.358 0.647 1.00 88.38 324 THR A C 1
ATOM 2473 O O . THR A 1 324 ? 16.299 -0.477 -0.226 1.00 88.38 324 THR A O 1
ATOM 2476 N N . ASN A 1 325 ? 16.870 0.067 1.878 1.00 91.44 325 ASN A N 1
ATOM 2477 C CA . ASN A 1 325 ? 15.517 0.436 2.280 1.00 91.44 325 ASN A CA 1
ATOM 2478 C C . ASN A 1 325 ? 15.326 1.952 2.182 1.00 91.44 325 ASN A C 1
ATOM 2480 O O . ASN A 1 325 ? 16.174 2.713 2.647 1.00 91.44 325 ASN A O 1
ATOM 2484 N N . GLY A 1 326 ? 14.191 2.375 1.634 1.00 91.19 326 GLY A N 1
ATOM 2485 C CA . GLY A 1 326 ? 13.717 3.757 1.699 1.00 91.19 326 GLY A CA 1
ATOM 2486 C C . GLY A 1 326 ? 12.295 3.830 2.249 1.00 91.19 326 GLY A C 1
ATOM 2487 O O . GLY A 1 326 ? 11.614 2.814 2.354 1.00 91.19 326 GLY A O 1
ATOM 2488 N N . GLU A 1 327 ? 11.836 5.024 2.619 1.00 93.19 327 GLU A N 1
ATOM 2489 C CA . GLU A 1 327 ? 10.498 5.224 3.187 1.00 93.19 327 GLU A CA 1
ATOM 2490 C C . GLU A 1 327 ? 9.501 5.714 2.138 1.00 93.19 327 GLU A C 1
ATOM 2492 O O . GLU A 1 327 ? 9.702 6.762 1.516 1.00 93.19 327 GLU A O 1
ATOM 2497 N N . TRP A 1 328 ? 8.363 5.026 2.010 1.00 90.06 328 TRP A N 1
ATOM 2498 C CA . TRP A 1 328 ? 7.306 5.424 1.074 1.00 90.06 328 TRP A CA 1
ATOM 2499 C C . TRP A 1 328 ? 6.748 6.827 1.349 1.00 90.06 328 TRP A C 1
ATOM 2501 O O . TRP A 1 328 ? 6.429 7.552 0.408 1.00 90.06 328 TRP A O 1
ATOM 2511 N N . LEU A 1 329 ? 6.677 7.251 2.618 1.00 83.31 329 LEU A N 1
ATOM 2512 C CA . LEU A 1 329 ? 6.162 8.577 2.993 1.00 83.31 329 LEU A CA 1
ATOM 2513 C C . LEU A 1 329 ? 6.938 9.728 2.336 1.00 83.31 329 LEU A C 1
ATOM 2515 O O . LEU A 1 329 ? 6.344 10.757 2.012 1.00 83.31 329 LEU A O 1
ATOM 2519 N N . SER A 1 330 ? 8.244 9.552 2.115 1.00 78.94 330 SER A N 1
ATOM 2520 C CA . SER A 1 330 ? 9.086 10.559 1.459 1.00 78.94 330 SER A CA 1
ATOM 2521 C C . SER A 1 330 ? 8.750 10.730 -0.026 1.00 78.94 330 SER A C 1
ATOM 2523 O O . SER A 1 330 ? 8.826 11.837 -0.549 1.00 78.94 330 SER A O 1
ATOM 2525 N N . LYS A 1 331 ? 8.312 9.653 -0.688 1.00 79.38 331 LYS A N 1
ATOM 2526 C CA . LYS A 1 331 ? 7.995 9.623 -2.122 1.00 79.38 331 LYS A CA 1
ATOM 2527 C C . LYS A 1 331 ? 6.544 10.008 -2.411 1.00 79.38 331 LYS A C 1
ATOM 2529 O O . LYS A 1 331 ? 6.273 10.689 -3.393 1.00 79.38 331 LYS A O 1
ATOM 2534 N N . MET A 1 332 ? 5.615 9.674 -1.513 1.00 67.12 332 MET A N 1
ATOM 2535 C CA . MET A 1 332 ? 4.194 10.014 -1.678 1.00 67.12 332 MET A CA 1
ATOM 2536 C C . MET A 1 332 ? 3.894 11.519 -1.542 1.00 67.12 332 MET A C 1
ATOM 2538 O O . MET A 1 332 ? 2.922 11.997 -2.124 1.00 67.12 332 MET A O 1
ATOM 2542 N N . ARG A 1 333 ? 4.712 12.297 -0.811 1.00 55.06 333 ARG A N 1
ATOM 2543 C CA . ARG A 1 333 ? 4.522 13.762 -0.702 1.00 55.06 333 ARG A CA 1
ATOM 2544 C C . ARG A 1 333 ? 4.821 14.514 -1.993 1.00 55.06 333 ARG A C 1
ATOM 2546 O O . ARG A 1 333 ? 4.217 15.555 -2.229 1.00 55.06 333 ARG A O 1
ATOM 2553 N N . THR A 1 334 ? 5.715 13.996 -2.826 1.00 44.16 334 THR A N 1
ATOM 2554 C CA . THR A 1 334 ? 6.155 14.663 -4.058 1.00 44.16 334 THR A CA 1
ATOM 2555 C C . THR A 1 334 ? 5.067 14.662 -5.141 1.00 44.16 334 THR A C 1
ATOM 2557 O O . THR A 1 334 ? 5.092 15.496 -6.039 1.00 44.16 334 THR A O 1
ATOM 2560 N N . TYR A 1 335 ? 4.056 13.791 -5.024 1.00 36.97 335 TYR A N 1
ATOM 2561 C CA . TYR A 1 335 ? 2.999 13.625 -6.028 1.00 36.97 335 TYR A CA 1
ATOM 2562 C C . TYR A 1 335 ? 1.855 14.654 -5.938 1.00 36.97 335 TYR A C 1
ATOM 2564 O O . TYR A 1 335 ? 1.153 14.885 -6.916 1.00 36.97 335 TYR A O 1
ATOM 2572 N N . TYR A 1 336 ? 1.681 15.330 -4.795 1.00 32.12 336 TYR A N 1
ATOM 2573 C CA . TYR A 1 336 ? 0.617 16.334 -4.608 1.00 32.12 336 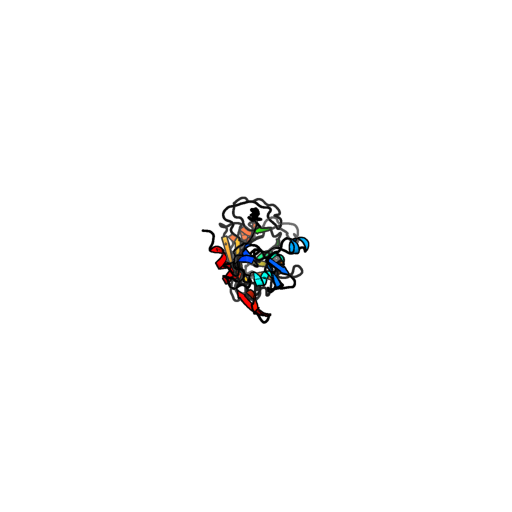TYR A CA 1
ATOM 2574 C C . TYR A 1 336 ? 1.000 17.752 -5.084 1.00 32.12 336 TYR A C 1
ATOM 2576 O O . TYR A 1 336 ? 0.237 18.693 -4.888 1.00 32.12 336 TYR A O 1
ATOM 2584 N N . GLY A 1 337 ? 2.175 17.926 -5.700 1.00 26.47 337 GLY A N 1
ATOM 2585 C CA . GLY A 1 337 ? 2.709 19.238 -6.091 1.00 26.47 337 GLY A CA 1
ATOM 2586 C C . GLY A 1 337 ? 2.274 19.776 -7.459 1.00 26.47 337 GLY A C 1
ATOM 2587 O O . GLY A 1 337 ? 2.614 20.912 -7.774 1.00 26.47 337 GLY A O 1
ATOM 2588 N N . TRP A 1 338 ? 1.539 19.005 -8.267 1.00 25.91 338 TRP A N 1
ATOM 2589 C CA . TRP A 1 338 ? 1.266 19.355 -9.670 1.00 25.91 338 TRP A CA 1
ATOM 2590 C C . TRP A 1 338 ? -0.215 19.299 -10.053 1.00 25.91 338 TRP A C 1
ATOM 2592 O O . TRP A 1 338 ? -0.531 18.856 -11.141 1.00 25.91 338 TRP A O 1
ATOM 2602 N N . TYR A 1 339 ? -1.129 19.746 -9.192 1.00 27.17 339 TYR A N 1
ATOM 2603 C CA . TYR A 1 339 ? -2.463 20.213 -9.604 1.00 27.17 339 TYR A CA 1
ATOM 2604 C C . TYR A 1 339 ? -2.994 21.191 -8.544 1.00 27.17 339 TYR A C 1
ATOM 2606 O O . TYR A 1 339 ? -3.706 20.799 -7.620 1.00 27.17 339 TYR A O 1
ATOM 2614 N N . LEU A 1 340 ? -2.617 22.466 -8.677 1.00 28.64 340 LEU A N 1
ATOM 2615 C CA . LEU A 1 340 ? -3.334 23.620 -8.127 1.00 28.64 340 LEU A CA 1
ATOM 2616 C C . LEU A 1 340 ? -3.550 24.642 -9.240 1.00 28.64 340 LEU A C 1
ATOM 2618 O O . LEU A 1 340 ? -2.568 24.910 -9.970 1.00 28.64 340 LEU A O 1
#

Sequence (340 aa):
MEKNTEIKNIKQQSSCLDNDCDHALDSDDDGISDCWEINGYTVEKGLIVPWDDKKHKTGKFIKYKSDPYNNHTTGDPYSDAEKVLGKIDQGVLPEAHHPLVAAYPKIGVMMNKMILSNNFNVTNEEGRSVGQQKSNTISVSTSSINTEATTVGASVSAEISLFPSLSVSANISHEWSSTVSSEHSSSNRSSEEQGHAWTHSLGINTSEVAYLNGNVKYLNVGTAPIYEVCPTLNFVLGIGGLSNTIATIIAKSNTTANVILPGAIFPDKVQNSIVWNTIDDFNSQPIKLNYEQVEALQTGVPLQIQTIQTSGLYKTYTADMLATNGEWLSKMRTYYGWYL

Organism: Spiroplasma citri (NCBI:txid2133)

Solvent-accessible surface area (backbone atoms only — not comparable to full-atom values): 20496 Å² total; per-residue (Å²): 143,80,80,87,82,81,84,78,81,75,76,80,76,83,74,84,83,83,77,94,54,60,74,83,44,45,76,43,73,50,85,58,30,32,44,30,24,72,78,18,18,32,72,56,98,85,38,84,42,69,61,46,70,83,64,36,65,77,70,75,57,66,80,44,52,51,48,47,76,36,36,31,59,50,56,36,95,55,33,39,52,33,27,64,67,60,64,53,55,84,56,39,39,77,72,33,28,39,39,82,31,55,49,40,61,37,74,36,56,41,54,52,32,43,37,44,38,71,52,74,86,84,80,86,82,71,101,66,96,75,79,92,79,76,83,69,66,51,69,36,67,45,74,70,51,72,41,78,47,68,92,65,98,69,96,70,99,64,94,66,66,102,66,83,81,86,77,96,67,89,86,78,56,95,40,37,38,20,45,37,56,70,58,91,70,78,78,80,76,73,84,86,82,84,85,80,72,96,74,86,58,95,87,67,52,57,73,45,35,27,36,45,34,38,26,30,33,40,33,21,78,28,33,16,40,33,25,56,33,29,48,30,36,36,39,23,52,35,78,66,95,88,39,52,71,74,45,68,35,66,48,45,86,96,64,42,38,70,63,41,41,41,75,33,49,43,53,46,88,92,46,72,58,47,80,50,40,46,60,46,100,78,66,76,41,65,36,67,30,32,45,70,58,52,50,39,45,73,76,48,46,27,47,22,37,33,40,80,50,64,44,32,31,40,64,47,56,49,98,86,67,46,80,43,78,47,56,47,62,72,45,62,62,67,70,73,76,81,80,132

pLDDT: mean 70.12, std 24.81, range [21.31, 96.75]

Mean predicted aligned error: 14.25 Å

InterPro domains:
  IPR003896 Bacterial exotoxin B [PR01391] (26-43)
  IPR003896 Bacterial exotoxin B [PR01391] (60-83)
  IPR003896 Bacterial exotoxin B [PR01391] (86-112)
  IPR003896 Bacterial exotoxin B [PR01391] (213-236)
  IPR003896 Bacterial exotoxin B [PR01391] (273-291)
  IPR003896 Bacterial exotoxin B [PR01391] (293-318)
  IPR027439 Protective antigen, heptamerisation domain [PF17475] (107-318)
  IPR035088 Protective antigen, Ca-binding domain [PF03495] (26-102)
  IPR037149 Protective antigen, heptamerisation domain superfamily [G3DSA:2.60.120.240] (104-334)

Secondary structure (DSSP, 8-state):
----------------------TT--SS-SSS-HHHHHH-EEEETTEEEE--HHHHTTTTPPPB---TT-SSTT-SSS-HHHHHHT-S-TTS-GGGGSTTS-----EEEEEEEEEEEE-------S-----------EEEE---EEEE-------------SS------SS----EEEEE----------S------TT--TT--TTS-EEEEEEEEEEE-SSS-EEEEEEEEEEEESSSTTSEEEEEEE--TTT-EEEE-TT-EES-TTSPPEEE-B-STTS-SBEEE-HHHHHHHHTTPPEEEEEEEEEEEEEEE-TT--EEEEEHHHHHGGGGGS--

Foldseek 3Di:
DDDDDDPPPPPPPPDDDPPPADQPDQQQPLPGHPVCQVQWWWADPLDIGRDDPVPQVVVVTDTAHAHSNHQQRQLAPHGLSCLRSVQFPPLFANVCSGSPAHRDWDKAKEFQKKKKWWDDDDDDDDPDDDDDDDRDIDIAGFDKQKDQDPDDDDDDDDRDDPDDDDDDDPDRDRWTKIKGWGDDDDDDDPDDDPDDDPPPDPPAPQAFTIFMKTFMKMFIQGRHKFAQKKWWKWWFFADDDVTDTQAIAIDAPQRTDGMHRHGAMPPGPPDTGRMDAARDRVRPHGRGDGNVSSVSNVVTGMIMMIGPDMKGWGWHADPVRDTDIDISVVSVVVVVPPDD